Protein AF-A0A444UWH2-F1 (afdb_monomer_lite)

Structure (mmCIF, N/CA/C/O backbone):
data_AF-A0A444UWH2-F1
#
_entry.id   AF-A0A444UWH2-F1
#
loop_
_atom_site.group_PDB
_atom_site.id
_atom_site.type_symbol
_atom_site.label_atom_id
_atom_site.label_alt_id
_atom_site.label_comp_id
_atom_site.label_asym_id
_atom_site.label_entity_id
_atom_site.label_seq_id
_atom_site.pdbx_PDB_ins_code
_atom_site.Cartn_x
_atom_site.Cartn_y
_atom_site.Cartn_z
_atom_site.occupancy
_atom_site.B_iso_or_equiv
_atom_site.auth_seq_id
_atom_site.auth_comp_id
_atom_site.auth_asym_id
_atom_site.auth_atom_id
_atom_site.pdbx_PDB_model_num
ATOM 1 N N . MET A 1 1 ? 2.892 15.542 -21.414 1.00 54.38 1 MET A N 1
ATOM 2 C CA . MET A 1 1 ? 3.784 15.981 -20.318 1.00 54.38 1 MET A CA 1
ATOM 3 C C . MET A 1 1 ? 5.050 15.144 -20.393 1.00 54.38 1 MET A C 1
ATOM 5 O O . MET A 1 1 ? 4.934 13.981 -20.757 1.00 54.38 1 MET A O 1
ATOM 9 N N . THR A 1 2 ? 6.222 15.721 -20.141 1.00 64.38 2 THR A N 1
ATOM 10 C CA . THR A 1 2 ? 7.529 15.041 -20.207 1.00 64.38 2 THR A CA 1
ATOM 11 C C . THR A 1 2 ? 7.924 14.480 -18.849 1.00 64.38 2 THR A C 1
ATOM 13 O O . THR A 1 2 ? 7.821 15.189 -17.850 1.00 64.38 2 THR A O 1
ATOM 16 N N . THR A 1 3 ? 8.354 13.218 -18.813 1.00 73.56 3 THR A N 1
ATOM 17 C CA . THR A 1 3 ? 8.713 12.506 -17.573 1.00 73.56 3 THR A CA 1
ATOM 18 C C . THR A 1 3 ? 10.022 13.026 -16.980 1.00 73.56 3 THR A C 1
ATOM 20 O O . THR A 1 3 ? 10.841 13.597 -17.703 1.00 73.56 3 THR A O 1
ATOM 23 N N . GLY A 1 4 ? 10.269 12.794 -15.686 1.00 75.88 4 GLY A N 1
ATOM 24 C CA . GLY A 1 4 ? 11.544 13.121 -15.037 1.00 75.88 4 GLY A CA 1
ATOM 25 C C . GLY A 1 4 ? 12.769 12.613 -15.805 1.00 75.88 4 GLY A C 1
ATOM 26 O O . GLY A 1 4 ? 13.701 13.380 -16.034 1.00 75.88 4 GLY A O 1
ATOM 27 N N . LYS A 1 5 ? 12.727 11.373 -16.316 1.00 78.19 5 LYS A N 1
ATOM 28 C CA . LYS A 1 5 ? 13.798 10.792 -17.150 1.00 78.19 5 LYS A CA 1
ATOM 29 C C . LYS A 1 5 ? 14.022 11.577 -18.448 1.00 78.19 5 LYS A C 1
ATOM 31 O O . LYS A 1 5 ? 15.146 11.961 -18.750 1.00 78.19 5 LYS A O 1
ATOM 36 N N . GLN A 1 6 ? 12.948 11.918 -19.163 1.00 79.62 6 GLN A N 1
ATOM 37 C CA . GLN A 1 6 ? 13.046 12.738 -20.377 1.00 79.62 6 GLN A CA 1
ATOM 38 C C . GLN A 1 6 ? 13.577 14.144 -20.088 1.00 79.62 6 GLN A C 1
ATOM 40 O O . GLN A 1 6 ? 14.292 14.710 -20.910 1.00 79.62 6 GLN A O 1
ATOM 45 N N . ARG A 1 7 ? 13.252 14.725 -18.926 1.00 87.56 7 ARG A N 1
ATOM 46 C CA . ARG A 1 7 ? 13.816 16.018 -18.523 1.00 87.56 7 ARG A CA 1
ATOM 47 C C . ARG A 1 7 ? 15.318 15.925 -18.267 1.00 87.56 7 ARG A C 1
ATOM 49 O O . ARG A 1 7 ? 16.022 16.843 -18.664 1.00 87.56 7 ARG A O 1
ATOM 56 N N . GLN A 1 8 ? 15.813 14.838 -17.671 1.00 85.12 8 GLN A N 1
ATOM 57 C CA . GLN A 1 8 ? 17.255 14.639 -17.472 1.00 85.12 8 GLN A CA 1
ATOM 58 C C . GLN A 1 8 ? 18.018 14.574 -18.798 1.00 85.12 8 GLN A C 1
ATOM 60 O O . GLN A 1 8 ? 19.060 15.210 -18.938 1.00 85.12 8 GLN A O 1
ATOM 65 N N . GLU A 1 9 ? 17.465 13.866 -19.782 1.00 88.75 9 GLU A N 1
ATOM 66 C CA . GLU A 1 9 ? 18.102 13.652 -21.086 1.00 88.75 9 GLU A CA 1
ATOM 67 C C . GLU A 1 9 ? 17.998 14.871 -22.021 1.00 88.75 9 GLU A C 1
ATOM 69 O O . GLU A 1 9 ? 18.921 15.151 -22.785 1.00 88.75 9 GLU A O 1
ATOM 74 N N . LEU A 1 10 ? 16.881 15.610 -21.977 1.00 91.75 10 LEU A N 1
ATOM 75 C CA . LEU A 1 10 ? 16.569 16.654 -22.965 1.00 91.75 10 LEU A CA 1
ATOM 76 C C . LEU A 1 10 ? 16.765 18.086 -22.453 1.00 91.75 10 LEU A C 1
ATOM 78 O O . LEU A 1 10 ? 16.752 19.019 -23.256 1.00 91.75 10 LEU A O 1
ATOM 82 N N . ALA A 1 11 ? 16.974 18.294 -21.148 1.00 91.56 11 ALA A N 1
ATOM 83 C CA . ALA A 1 11 ? 17.122 19.634 -20.571 1.00 91.56 11 ALA A CA 1
ATOM 84 C C . ALA A 1 11 ? 18.249 20.450 -21.219 1.00 91.56 11 ALA A C 1
ATOM 86 O O . ALA A 1 11 ? 18.038 21.621 -21.528 1.00 91.56 11 ALA A O 1
ATOM 87 N N . ASP A 1 12 ? 19.404 19.835 -21.479 1.00 93.69 12 ASP A N 1
ATOM 88 C CA . ASP A 1 12 ? 20.554 20.531 -22.077 1.00 93.69 12 ASP A CA 1
ATOM 89 C C . ASP A 1 12 ? 20.344 20.827 -23.573 1.00 93.69 12 ASP A C 1
ATOM 91 O O . ASP A 1 12 ? 20.981 21.717 -24.132 1.00 93.69 12 ASP A O 1
ATOM 95 N N . GLN A 1 13 ? 19.425 20.108 -24.229 1.00 94.25 13 GLN A N 1
ATOM 96 C CA . GLN A 1 13 ? 19.030 20.378 -25.615 1.00 94.25 13 GLN A CA 1
ATOM 97 C C . GLN A 1 13 ? 17.986 21.498 -25.701 1.00 94.25 13 GLN A C 1
ATOM 99 O O . GLN A 1 13 ? 17.961 22.252 -26.672 1.00 94.25 13 GLN A O 1
ATOM 104 N N . TRP A 1 14 ? 17.109 21.608 -24.700 1.00 91.81 14 TRP A N 1
ATOM 105 C CA . TRP A 1 14 ? 16.044 22.614 -24.662 1.00 91.81 14 TRP A CA 1
ATOM 106 C C . TRP A 1 14 ? 16.483 23.952 -24.078 1.00 91.81 14 TRP A C 1
ATOM 108 O O . TRP A 1 14 ? 15.935 24.987 -24.459 1.00 91.81 14 TRP A O 1
ATOM 118 N N . PHE A 1 15 ? 17.468 23.950 -23.181 1.00 94.69 15 PHE A N 1
ATOM 119 C CA . PHE A 1 15 ? 17.952 25.152 -22.516 1.00 94.69 15 PHE A CA 1
ATOM 120 C C . PHE A 1 15 ? 19.459 25.297 -22.706 1.00 94.69 15 PHE A C 1
ATOM 122 O O . PHE A 1 15 ? 20.250 24.536 -22.167 1.00 94.69 15 PHE A O 1
ATOM 129 N N . THR A 1 16 ? 19.864 26.347 -23.419 1.00 90.75 16 THR A N 1
ATOM 130 C CA . THR A 1 16 ? 21.280 26.707 -23.595 1.00 90.75 16 THR A CA 1
ATOM 131 C C . THR A 1 16 ? 21.926 27.254 -22.321 1.00 90.75 16 THR A C 1
ATOM 133 O O . THR A 1 16 ? 23.149 27.297 -22.223 1.00 90.75 16 THR A O 1
ATOM 136 N N . MET A 1 17 ? 21.126 27.695 -21.345 1.00 93.81 17 MET A N 1
ATOM 137 C CA . MET A 1 17 ? 21.621 28.190 -20.062 1.00 93.81 17 MET A CA 1
ATOM 138 C C . MET A 1 17 ? 21.661 27.074 -19.020 1.00 93.81 17 MET A C 1
ATOM 140 O O . MET A 1 17 ? 20.616 26.566 -18.615 1.00 93.81 17 MET A O 1
ATOM 144 N N . GLU A 1 18 ? 22.861 26.787 -18.515 1.00 92.94 18 GLU A N 1
ATOM 145 C CA . GLU A 1 18 ? 23.127 25.739 -17.521 1.00 92.94 18 GLU A CA 1
ATOM 146 C C . GLU A 1 18 ? 22.245 25.868 -16.271 1.00 92.94 18 GLU A C 1
ATOM 148 O O . GLU A 1 18 ? 21.655 24.891 -15.818 1.00 92.94 18 GLU A O 1
ATOM 153 N N . PHE A 1 19 ? 22.077 27.084 -15.742 1.00 94.19 19 PHE A N 1
ATOM 154 C CA . PHE A 1 19 ? 21.219 27.318 -14.578 1.00 94.19 19 PHE A CA 1
ATOM 155 C C . PHE A 1 19 ? 19.760 26.899 -14.825 1.00 94.19 19 PHE A C 1
ATOM 157 O O . PHE A 1 19 ? 19.128 26.312 -13.949 1.00 94.19 19 PHE A O 1
ATOM 164 N N . VAL A 1 20 ? 19.228 27.166 -16.023 1.00 91.44 20 VAL A N 1
ATOM 165 C CA . VAL A 1 20 ? 17.843 26.828 -16.384 1.00 91.44 20 VAL A CA 1
ATOM 166 C C . VAL A 1 20 ? 17.707 25.331 -16.648 1.00 91.44 20 VAL A C 1
ATOM 168 O O . VAL A 1 20 ? 16.755 24.722 -16.166 1.00 91.44 20 VAL A O 1
ATOM 171 N N . ALA A 1 21 ? 18.674 24.726 -17.343 1.00 91.94 21 ALA A N 1
ATOM 172 C CA . ALA A 1 21 ? 18.717 23.283 -17.560 1.00 91.94 21 ALA A CA 1
ATOM 173 C C . ALA A 1 21 ? 18.764 22.525 -16.224 1.00 91.94 21 ALA A C 1
ATOM 175 O O . ALA A 1 21 ? 17.951 21.633 -15.989 1.00 91.94 21 ALA A O 1
ATOM 176 N N . ASN A 1 22 ? 19.636 22.939 -15.301 1.00 89.19 22 ASN A N 1
ATOM 177 C CA . ASN A 1 22 ? 19.766 22.331 -13.977 1.00 89.19 22 ASN A CA 1
ATOM 178 C C . ASN A 1 22 ? 18.508 22.523 -13.120 1.00 89.19 22 ASN A C 1
ATOM 180 O O . ASN A 1 22 ? 18.058 21.578 -12.472 1.00 89.19 22 ASN A O 1
ATOM 184 N N . ALA A 1 23 ? 17.891 23.709 -13.153 1.00 88.69 23 ALA A N 1
ATOM 185 C CA . ALA A 1 23 ? 16.616 23.942 -12.477 1.00 88.69 23 ALA A CA 1
ATOM 186 C C . ALA A 1 23 ? 15.501 23.047 -13.043 1.00 88.69 23 ALA A C 1
ATOM 188 O O . ALA A 1 23 ? 14.714 22.489 -12.282 1.00 88.69 23 ALA A O 1
ATOM 189 N N . PHE A 1 24 ? 15.459 22.863 -14.365 1.00 87.31 24 PHE A N 1
ATOM 190 C CA . PHE A 1 24 ? 14.471 22.023 -15.038 1.00 87.31 24 PHE A CA 1
ATOM 191 C C . PHE A 1 24 ? 14.669 20.523 -14.757 1.00 87.31 24 PHE A C 1
ATOM 193 O O . PHE A 1 24 ? 13.693 19.812 -14.513 1.00 87.31 24 PHE A O 1
ATOM 200 N N . LYS A 1 25 ? 15.922 20.051 -14.703 1.00 87.94 25 LYS A N 1
ATOM 201 C CA . LYS A 1 25 ? 16.292 18.701 -14.231 1.00 87.94 25 LYS A CA 1
ATOM 202 C C . LYS A 1 25 ? 15.889 18.473 -12.771 1.00 87.94 25 LYS A C 1
ATOM 204 O O . LYS A 1 25 ? 15.499 17.369 -12.404 1.00 87.94 25 LYS A O 1
ATOM 209 N N . GLY A 1 26 ? 15.959 19.521 -11.948 1.00 78.19 26 GLY A N 1
ATOM 210 C CA . GLY A 1 26 ? 15.594 19.498 -10.530 1.00 78.19 26 GLY A CA 1
ATOM 211 C C . GLY A 1 26 ? 14.090 19.512 -10.244 1.00 78.19 26 GLY A C 1
ATOM 212 O O . GLY A 1 26 ? 13.697 19.357 -9.086 1.00 78.19 26 GLY A O 1
ATOM 213 N N . ILE A 1 27 ? 13.236 19.680 -11.262 1.00 80.56 27 ILE A 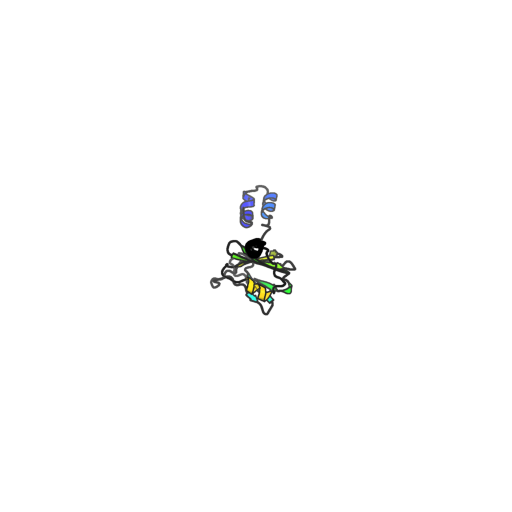N 1
ATOM 214 C CA . ILE A 1 27 ? 11.787 19.537 -11.099 1.00 80.56 27 ILE A CA 1
ATOM 215 C C . ILE A 1 27 ? 11.507 18.069 -10.782 1.00 80.56 27 ILE A C 1
ATOM 217 O O . ILE A 1 27 ? 11.607 17.207 -11.657 1.00 80.56 27 ILE A O 1
ATOM 221 N N . LYS A 1 28 ? 11.141 17.782 -9.533 1.00 68.69 28 LYS A N 1
ATOM 222 C CA . LYS A 1 28 ? 10.585 16.484 -9.147 1.00 68.69 28 LYS A CA 1
ATOM 223 C C . LYS A 1 28 ? 9.174 16.389 -9.719 1.00 68.69 28 LYS A C 1
ATOM 225 O O . LYS A 1 28 ? 8.406 17.341 -9.586 1.00 68.69 28 LYS A O 1
ATOM 230 N N . ASP A 1 29 ? 8.838 15.268 -10.356 1.00 62.16 29 ASP A N 1
ATOM 231 C CA . ASP A 1 29 ? 7.439 14.949 -10.655 1.00 62.16 29 ASP A CA 1
ATOM 232 C C . ASP A 1 29 ? 6.748 14.741 -9.308 1.00 62.16 29 ASP A C 1
ATOM 234 O O . ASP A 1 29 ? 6.808 13.671 -8.715 1.00 62.16 29 ASP A O 1
ATOM 238 N N . SER A 1 30 ? 6.208 15.825 -8.754 1.00 50.88 30 SER A N 1
ATOM 239 C CA . SER A 1 30 ? 5.910 15.969 -7.328 1.00 50.88 30 SER A CA 1
ATOM 240 C C . SER A 1 30 ? 4.698 15.175 -6.850 1.00 50.88 30 SER A C 1
ATOM 242 O O . SER A 1 30 ? 4.077 15.567 -5.866 1.00 50.88 30 SER A O 1
ATOM 244 N N . GLU A 1 31 ? 4.310 14.113 -7.543 1.00 58.16 31 GLU A N 1
ATOM 245 C CA . GLU A 1 31 ? 3.141 13.343 -7.149 1.00 58.16 31 GLU A CA 1
ATOM 246 C C . GLU A 1 31 ? 3.500 11.941 -6.668 1.00 58.16 31 GLU A C 1
ATOM 248 O O . GLU A 1 31 ? 3.067 11.601 -5.571 1.00 58.16 31 GLU A O 1
ATOM 253 N N . PHE A 1 32 ? 4.333 11.158 -7.370 1.00 61.66 32 PHE A N 1
ATOM 254 C CA . PHE A 1 32 ? 4.640 9.782 -6.950 1.00 61.66 32 PHE A CA 1
ATOM 255 C C . PHE A 1 32 ? 6.013 9.303 -7.444 1.00 61.66 32 PHE A C 1
ATOM 257 O O . PHE A 1 32 ? 6.290 9.337 -8.641 1.00 61.66 32 PHE A O 1
ATOM 264 N N . GLU A 1 33 ? 6.841 8.791 -6.531 1.00 72.38 33 GLU A N 1
ATOM 265 C CA . GLU A 1 33 ? 8.041 8.018 -6.871 1.00 72.38 33 GLU A CA 1
ATOM 266 C C . GLU A 1 33 ? 7.652 6.546 -7.068 1.00 72.38 33 GLU A C 1
ATOM 268 O O . GLU A 1 33 ? 6.935 5.969 -6.248 1.00 72.38 33 GLU A O 1
ATOM 273 N N . THR A 1 34 ? 8.107 5.928 -8.160 1.00 80.38 34 THR A N 1
ATOM 274 C CA . THR A 1 34 ? 7.786 4.523 -8.463 1.00 80.38 34 THR A CA 1
ATOM 275 C C . THR A 1 34 ? 8.823 3.596 -7.828 1.00 80.38 34 THR A C 1
ATOM 277 O O . THR A 1 34 ? 10.031 3.822 -7.949 1.00 80.38 34 THR A O 1
ATOM 280 N N . LEU A 1 35 ? 8.357 2.553 -7.139 1.00 82.81 35 LEU A N 1
ATOM 281 C CA . LEU A 1 35 ? 9.198 1.459 -6.648 1.00 82.81 35 LEU A CA 1
ATOM 282 C C . LEU A 1 35 ? 9.300 0.381 -7.731 1.00 82.81 35 LEU A C 1
ATOM 284 O O . LEU A 1 35 ? 8.322 0.118 -8.431 1.00 82.81 35 LEU A O 1
ATOM 288 N N . LEU A 1 36 ? 10.483 -0.208 -7.890 1.00 82.38 36 LEU A N 1
ATOM 289 C CA . LEU A 1 36 ? 10.751 -1.174 -8.951 1.00 82.38 36 LEU A CA 1
ATOM 290 C C . LEU A 1 36 ? 10.524 -2.592 -8.436 1.00 82.38 36 LEU A C 1
ATOM 292 O O . LEU A 1 36 ? 10.940 -2.938 -7.330 1.00 82.38 36 LEU A O 1
ATOM 296 N N . MET A 1 37 ? 9.859 -3.409 -9.249 1.00 82.69 37 MET A N 1
ATOM 297 C CA . MET A 1 37 ? 9.719 -4.836 -8.979 1.00 82.69 37 MET A CA 1
ATOM 298 C C . MET A 1 37 ? 11.083 -5.509 -9.179 1.00 82.69 37 MET A C 1
ATOM 300 O O . MET A 1 37 ? 11.799 -5.121 -10.105 1.00 82.69 37 MET A O 1
ATOM 304 N N . PRO A 1 38 ? 11.455 -6.498 -8.355 1.00 81.50 38 PRO A N 1
ATOM 305 C CA . PRO A 1 38 ? 12.682 -7.243 -8.584 1.00 81.50 38 PRO A CA 1
ATOM 306 C C . PRO A 1 38 ? 12.673 -7.955 -9.943 1.00 81.50 38 PRO A C 1
ATOM 308 O O . PRO A 1 38 ? 11.684 -8.601 -10.296 1.00 81.50 38 PRO A O 1
ATOM 311 N N . ALA A 1 39 ? 13.764 -7.838 -10.702 1.00 70.88 39 ALA A N 1
ATOM 312 C CA . ALA A 1 39 ? 13.944 -8.556 -11.959 1.00 70.88 39 ALA A CA 1
ATOM 313 C C . ALA A 1 39 ? 14.444 -9.979 -11.663 1.00 70.88 39 ALA A C 1
ATOM 315 O O . ALA A 1 39 ? 15.599 -10.177 -11.297 1.00 70.88 39 ALA A O 1
ATOM 316 N N . ASP A 1 40 ? 13.559 -10.967 -11.779 1.00 72.25 40 ASP A N 1
ATOM 317 C CA . ASP A 1 40 ? 13.895 -12.384 -11.625 1.00 72.25 40 ASP A CA 1
ATOM 318 C C . ASP A 1 40 ? 13.096 -13.196 -12.642 1.00 72.25 40 ASP A C 1
ATOM 320 O O . ASP A 1 40 ? 11.867 -13.177 -12.641 1.00 72.25 40 ASP A O 1
ATOM 324 N N . ASP A 1 41 ? 13.801 -13.930 -13.504 1.00 70.81 41 ASP A N 1
ATOM 325 C CA . ASP A 1 41 ? 13.217 -14.763 -14.563 1.00 70.81 41 ASP A CA 1
ATOM 326 C C . ASP A 1 41 ? 12.256 -15.840 -14.031 1.00 70.81 41 ASP A C 1
ATOM 328 O O . ASP A 1 41 ? 11.454 -16.408 -14.778 1.00 70.81 41 ASP A O 1
ATOM 332 N N . LYS A 1 42 ? 12.339 -16.163 -12.737 1.00 75.50 42 LYS A N 1
ATOM 333 C CA . LYS A 1 42 ? 11.449 -17.115 -12.063 1.00 75.50 42 LYS A CA 1
ATOM 334 C C . LYS A 1 42 ? 10.237 -16.440 -11.427 1.00 75.50 42 LYS A C 1
ATOM 336 O O . LYS A 1 42 ? 9.305 -17.142 -11.024 1.00 75.50 42 LYS A O 1
ATOM 341 N N . LEU A 1 43 ? 10.230 -15.114 -11.329 1.00 70.00 43 LEU A N 1
ATOM 342 C CA . LEU A 1 43 ? 9.151 -14.340 -10.740 1.00 70.00 43 LEU A CA 1
ATOM 343 C C . LEU A 1 43 ? 8.078 -14.074 -11.802 1.00 70.00 43 LEU A C 1
ATOM 345 O O . LEU A 1 43 ? 8.179 -13.165 -12.617 1.00 70.00 43 LEU A O 1
ATOM 349 N N . GLN A 1 44 ? 7.034 -14.903 -11.798 1.00 69.25 44 GLN A N 1
ATOM 350 C CA . GLN A 1 44 ? 5.912 -14.753 -12.734 1.00 69.25 44 GLN A CA 1
ATOM 351 C C . GLN A 1 44 ? 5.044 -13.530 -12.415 1.00 69.25 44 GLN A C 1
ATOM 353 O O . GLN A 1 44 ? 4.492 -12.924 -13.327 1.00 69.25 44 GLN A O 1
ATOM 358 N N . ASP A 1 45 ? 4.953 -13.172 -11.132 1.00 79.25 45 ASP A N 1
ATOM 359 C CA . ASP A 1 45 ? 4.093 -12.112 -10.616 1.00 79.25 45 ASP A CA 1
ATOM 360 C C . ASP A 1 45 ? 4.760 -11.385 -9.443 1.00 79.25 45 ASP A C 1
ATOM 362 O O . ASP A 1 45 ? 5.563 -11.956 -8.702 1.00 79.25 45 ASP A O 1
ATOM 366 N N . PHE A 1 46 ? 4.372 -10.128 -9.238 1.00 84.69 46 PHE A N 1
ATOM 367 C CA . PHE A 1 46 ? 4.785 -9.337 -8.085 1.00 84.69 46 PHE A CA 1
ATOM 368 C C . PHE A 1 46 ? 3.928 -9.663 -6.858 1.00 84.69 46 PHE A C 1
ATOM 370 O O . PHE A 1 46 ? 2.716 -9.431 -6.854 1.00 84.69 46 PHE A O 1
ATOM 377 N N . TRP A 1 47 ? 4.564 -10.183 -5.807 1.00 90.31 47 TRP A N 1
ATOM 378 C CA . TRP A 1 47 ? 3.879 -10.644 -4.600 1.00 90.31 47 TRP A CA 1
ATOM 379 C C . TRP A 1 47 ? 3.916 -9.612 -3.477 1.00 90.31 47 TRP A C 1
ATOM 381 O O . TRP A 1 47 ? 4.928 -8.955 -3.232 1.00 90.31 47 TRP A O 1
ATOM 391 N N . ILE A 1 48 ? 2.786 -9.503 -2.778 1.00 94.56 48 ILE A N 1
ATOM 392 C CA . ILE A 1 48 ? 2.608 -8.643 -1.610 1.00 94.56 48 ILE A CA 1
ATOM 393 C C . ILE A 1 48 ? 1.976 -9.484 -0.512 1.00 94.56 48 ILE A C 1
ATOM 395 O O . ILE A 1 48 ? 0.862 -9.991 -0.671 1.00 94.56 48 ILE A O 1
ATOM 399 N N . ASP A 1 49 ? 2.672 -9.597 0.610 1.00 96.44 49 ASP A N 1
ATOM 400 C CA . ASP A 1 49 ? 2.236 -10.403 1.736 1.00 96.44 49 ASP A CA 1
ATOM 401 C C . ASP A 1 49 ? 1.361 -9.579 2.681 1.00 96.44 49 ASP A C 1
ATOM 403 O O . ASP A 1 49 ? 1.760 -8.524 3.179 1.00 96.44 49 ASP A O 1
ATOM 407 N N . PHE A 1 50 ? 0.163 -10.089 2.964 1.00 97.75 50 PHE A N 1
ATOM 408 C CA . PHE A 1 50 ? -0.748 -9.561 3.979 1.00 97.75 50 PHE A CA 1
ATOM 409 C C . PHE A 1 50 ? -0.608 -10.398 5.255 1.00 97.75 50 PHE A C 1
ATOM 411 O O . PHE A 1 50 ? -1.321 -11.383 5.463 1.00 97.75 50 PHE A O 1
ATOM 418 N N . ASN A 1 51 ? 0.330 -10.020 6.122 1.00 97.94 51 ASN A N 1
ATOM 419 C CA . ASN A 1 51 ? 0.700 -10.805 7.294 1.00 97.94 51 ASN A CA 1
ATOM 420 C C . ASN A 1 51 ? -0.240 -10.521 8.472 1.00 97.94 51 ASN A C 1
ATOM 422 O O . ASN A 1 51 ? 0.003 -9.636 9.290 1.00 97.94 51 ASN A O 1
ATOM 426 N N . VAL A 1 52 ? -1.314 -11.304 8.593 1.00 97.38 52 VAL A N 1
ATOM 427 C CA . VAL A 1 52 ? -2.310 -11.155 9.675 1.00 97.38 52 VAL A CA 1
ATOM 428 C C . VAL A 1 52 ? -1.693 -11.373 11.063 1.00 97.38 52 VAL A C 1
ATOM 430 O O . VAL A 1 52 ? -2.013 -10.648 11.999 1.00 97.38 52 VAL A O 1
ATOM 433 N N . GLY A 1 53 ? -0.782 -12.343 11.205 1.00 96.62 53 GLY A N 1
ATOM 434 C CA . GLY A 1 53 ? -0.179 -12.686 12.499 1.00 96.62 53 GLY A CA 1
ATOM 435 C C . GLY A 1 53 ? 0.727 -11.589 13.068 1.00 96.62 53 GLY A C 1
ATOM 436 O O . GLY A 1 53 ? 0.646 -11.283 14.255 1.00 96.62 53 GLY A O 1
ATOM 437 N N . SER A 1 54 ? 1.561 -10.977 12.224 1.00 97.56 54 SER A N 1
ATOM 438 C CA . SER A 1 54 ? 2.430 -9.851 12.600 1.00 97.56 54 SER A CA 1
ATOM 439 C C . SER A 1 54 ? 1.768 -8.487 12.416 1.00 97.56 54 SER A C 1
ATOM 441 O O . SER A 1 54 ? 2.374 -7.481 12.769 1.00 97.56 54 SER A O 1
ATOM 443 N N . GLN A 1 55 ? 0.550 -8.448 11.866 1.00 98.00 55 GLN A N 1
ATOM 444 C CA . GLN A 1 55 ? -0.169 -7.228 11.499 1.00 98.00 55 GLN A CA 1
ATOM 445 C C . GLN A 1 55 ? 0.698 -6.299 10.634 1.00 98.00 55 GLN A C 1
ATOM 447 O O . GLN A 1 55 ? 0.907 -5.130 10.951 1.00 98.00 55 GLN A O 1
ATOM 452 N N . SER A 1 56 ? 1.240 -6.824 9.537 1.00 98.12 56 SER A N 1
ATOM 453 C CA . SER A 1 56 ? 2.074 -6.049 8.616 1.00 98.12 56 SER A CA 1
ATOM 454 C C . SER A 1 56 ? 1.799 -6.386 7.155 1.00 98.12 56 SER A C 1
ATOM 456 O O . SER A 1 56 ? 1.328 -7.475 6.833 1.00 98.12 56 SER A O 1
ATOM 458 N N . ILE A 1 57 ? 2.119 -5.452 6.262 1.00 98.25 57 ILE A N 1
ATOM 459 C CA . ILE A 1 57 ? 2.265 -5.736 4.831 1.00 98.25 57 ILE A CA 1
ATOM 460 C C . ILE A 1 57 ? 3.748 -5.753 4.499 1.00 98.25 57 ILE A C 1
ATOM 462 O O . ILE A 1 57 ? 4.471 -4.852 4.929 1.00 98.25 57 ILE A O 1
ATOM 466 N N . THR A 1 58 ? 4.196 -6.748 3.738 1.00 97.25 58 THR A N 1
ATOM 467 C CA . THR A 1 58 ? 5.584 -6.831 3.267 1.00 97.25 58 THR A CA 1
ATOM 468 C C . THR A 1 58 ? 5.657 -7.119 1.778 1.00 97.25 58 THR A C 1
ATOM 470 O O . THR A 1 58 ? 4.808 -7.819 1.233 1.00 97.25 58 THR A O 1
ATOM 473 N N . PHE A 1 59 ? 6.663 -6.562 1.112 1.00 94.94 59 PHE A N 1
ATOM 474 C CA . PHE A 1 59 ? 6.989 -6.873 -0.278 1.00 94.94 59 PHE A CA 1
ATOM 475 C C . PHE A 1 59 ? 8.456 -6.542 -0.562 1.00 94.94 59 PHE A C 1
ATOM 477 O O . PHE A 1 59 ? 9.091 -5.795 0.186 1.00 94.94 59 PHE A O 1
ATOM 484 N N . TYR A 1 60 ? 8.989 -7.097 -1.646 1.00 91.94 60 TYR A N 1
ATOM 485 C CA . TYR A 1 60 ? 10.369 -6.881 -2.075 1.00 91.94 60 TYR A CA 1
ATOM 486 C C . TYR A 1 60 ? 10.433 -5.885 -3.225 1.00 91.94 60 TYR A C 1
ATOM 488 O O . TYR A 1 60 ? 9.543 -5.864 -4.068 1.00 91.94 60 TYR A O 1
ATOM 496 N N . ILE A 1 61 ? 11.490 -5.083 -3.279 1.00 90.31 61 ILE A N 1
ATOM 497 C CA . ILE A 1 61 ? 11.737 -4.134 -4.367 1.00 90.31 61 ILE A CA 1
ATOM 498 C C . ILE A 1 61 ? 13.193 -4.188 -4.829 1.00 90.31 61 ILE A C 1
ATOM 500 O O . ILE A 1 61 ? 14.076 -4.607 -4.075 1.00 90.31 61 ILE A O 1
ATOM 504 N N . SER A 1 62 ? 13.438 -3.712 -6.049 1.00 86.69 62 SER A N 1
ATOM 505 C CA . SER A 1 62 ? 14.782 -3.359 -6.508 1.00 86.69 62 SER A CA 1
ATOM 506 C C . SER A 1 62 ? 15.099 -1.902 -6.137 1.00 86.69 62 SER A C 1
ATOM 508 O O . SER A 1 62 ? 14.263 -1.026 -6.401 1.00 86.69 62 SER A O 1
ATOM 510 N N . PRO A 1 63 ? 16.264 -1.616 -5.527 1.00 76.19 63 PRO A N 1
ATOM 511 C CA . PRO A 1 63 ? 16.631 -0.260 -5.125 1.00 76.19 63 PRO A CA 1
ATOM 512 C C . PRO A 1 63 ? 17.013 0.641 -6.309 1.00 76.19 63 PRO A C 1
ATOM 514 O O . PRO A 1 63 ? 16.824 1.857 -6.230 1.00 76.19 63 PRO A O 1
ATOM 517 N N . ASP A 1 64 ? 17.498 0.066 -7.411 1.00 72.25 64 ASP A N 1
ATOM 518 C CA . ASP A 1 64 ? 17.861 0.769 -8.639 1.00 72.25 64 ASP A CA 1
ATOM 519 C C . ASP A 1 64 ? 17.334 0.069 -9.905 1.00 72.25 64 ASP A C 1
ATOM 521 O O . ASP A 1 64 ? 16.777 -1.032 -9.863 1.00 72.25 64 ASP A O 1
ATOM 525 N N . ASP A 1 65 ? 17.428 0.787 -11.027 1.00 64.31 65 ASP A N 1
ATOM 526 C CA . ASP A 1 65 ? 17.096 0.320 -12.376 1.00 64.31 65 ASP A CA 1
ATOM 527 C C . ASP A 1 65 ? 18.275 -0.378 -13.069 1.00 64.31 65 ASP A C 1
ATOM 529 O O . ASP A 1 65 ? 18.156 -0.774 -14.229 1.00 64.31 65 ASP A O 1
ATOM 533 N N . ASN A 1 66 ? 19.403 -0.530 -12.371 1.00 62.22 66 ASN A N 1
ATOM 534 C CA . ASN A 1 66 ? 20.559 -1.243 -12.884 1.00 62.22 66 ASN A CA 1
ATOM 535 C C . ASN A 1 66 ? 20.270 -2.748 -12.857 1.00 62.22 66 ASN A C 1
ATOM 537 O O . ASN A 1 66 ? 19.912 -3.307 -11.829 1.00 62.22 66 ASN A O 1
ATOM 541 N N . GLU A 1 67 ? 20.457 -3.411 -13.997 1.00 55.06 67 GLU A N 1
ATOM 542 C CA . GLU A 1 67 ? 20.284 -4.864 -14.160 1.00 55.06 67 GLU A CA 1
ATOM 543 C C . GLU A 1 67 ? 21.401 -5.692 -13.490 1.00 55.06 67 GLU A C 1
ATOM 545 O O . GLU A 1 67 ? 21.439 -6.914 -13.629 1.00 55.06 67 GLU A O 1
ATOM 550 N N . GLU A 1 68 ? 22.341 -5.048 -12.789 1.00 57.34 68 GLU A N 1
ATOM 551 C CA . GLU A 1 68 ? 23.297 -5.768 -11.948 1.00 57.34 68 GLU A CA 1
ATOM 552 C C . GLU A 1 68 ? 22.538 -6.394 -10.769 1.00 57.34 68 GLU A C 1
ATOM 554 O O . GLU A 1 68 ? 21.559 -5.823 -10.302 1.00 57.34 68 GLU A O 1
ATOM 559 N N . GLU A 1 69 ? 22.944 -7.590 -10.324 1.00 58.12 69 GLU A N 1
ATOM 560 C CA . GLU A 1 69 ? 22.277 -8.386 -9.277 1.00 58.12 69 GLU A CA 1
ATOM 561 C C . GLU A 1 69 ? 22.285 -7.679 -7.903 1.00 58.12 69 GLU A C 1
ATOM 563 O O . GLU A 1 69 ? 22.947 -8.103 -6.952 1.00 58.12 69 GLU A O 1
ATOM 568 N N . THR A 1 70 ? 21.556 -6.575 -7.775 1.00 63.69 70 THR A N 1
ATOM 569 C CA . THR A 1 70 ? 21.423 -5.840 -6.530 1.00 63.69 70 THR A CA 1
ATOM 570 C C . THR A 1 70 ? 20.482 -6.607 -5.608 1.00 63.69 70 THR A C 1
ATOM 572 O O . THR A 1 70 ? 19.396 -7.052 -5.988 1.00 63.69 70 THR A O 1
ATOM 575 N N . GLN A 1 71 ? 20.911 -6.782 -4.359 1.00 77.94 71 GLN A N 1
ATOM 576 C CA . GLN A 1 71 ? 20.127 -7.451 -3.329 1.00 77.94 71 GLN A CA 1
ATOM 577 C C . GLN A 1 71 ? 18.788 -6.728 -3.120 1.00 77.94 71 GLN A C 1
ATOM 579 O O . GLN A 1 71 ? 18.764 -5.520 -2.884 1.00 77.94 71 GLN A O 1
ATOM 584 N N . TRP A 1 72 ? 17.684 -7.478 -3.169 1.00 86.44 72 TRP A N 1
ATOM 585 C CA . TRP A 1 72 ? 16.344 -6.922 -2.980 1.00 86.44 72 TRP A CA 1
ATOM 586 C C . TRP A 1 72 ? 16.209 -6.253 -1.612 1.00 86.44 72 TRP A C 1
ATOM 588 O O . TRP A 1 72 ? 16.656 -6.782 -0.589 1.00 86.44 72 TRP A O 1
ATOM 598 N N . GLU A 1 73 ? 15.520 -5.119 -1.584 1.00 89.69 73 GLU A N 1
ATOM 599 C CA . GLU A 1 73 ? 15.140 -4.436 -0.353 1.00 89.69 73 GLU A CA 1
ATOM 600 C C . GLU A 1 73 ? 13.749 -4.912 0.079 1.00 89.69 73 GLU A C 1
ATOM 602 O O . GLU A 1 73 ? 12.852 -5.097 -0.743 1.00 89.69 73 GLU A O 1
ATOM 607 N N . THR A 1 74 ? 13.559 -5.143 1.379 1.00 92.00 74 THR A N 1
ATOM 608 C CA . THR A 1 74 ? 12.243 -5.487 1.935 1.00 92.00 74 THR A CA 1
ATOM 609 C C . THR A 1 74 ? 11.558 -4.225 2.427 1.00 92.00 74 THR A C 1
ATOM 611 O O . THR A 1 74 ? 12.042 -3.576 3.352 1.00 92.00 74 THR A O 1
ATOM 614 N N . VAL A 1 75 ? 10.389 -3.921 1.875 1.00 94.31 75 VAL A N 1
ATOM 615 C CA . VAL A 1 75 ? 9.495 -2.907 2.428 1.00 94.31 75 VAL A CA 1
ATOM 616 C C . VAL A 1 75 ? 8.580 -3.579 3.443 1.00 94.31 75 VAL A C 1
ATOM 618 O O . VAL A 1 75 ? 7.933 -4.578 3.136 1.00 94.31 75 VAL A O 1
ATOM 621 N N . CYS A 1 76 ? 8.516 -3.030 4.657 1.00 96.06 76 CYS A N 1
ATOM 622 C CA . CYS A 1 76 ? 7.643 -3.511 5.724 1.00 96.06 76 CYS A CA 1
ATOM 623 C C . CYS A 1 76 ? 6.784 -2.367 6.261 1.00 96.06 76 CYS A C 1
ATOM 625 O O . CYS A 1 76 ? 7.302 -1.328 6.664 1.00 96.06 76 CYS A O 1
ATOM 627 N N . LEU A 1 77 ? 5.469 -2.580 6.276 1.00 97.31 77 LEU A N 1
ATOM 628 C CA . LEU A 1 77 ? 4.463 -1.634 6.749 1.00 97.31 77 LEU A CA 1
ATOM 629 C C . LEU A 1 77 ? 3.763 -2.240 7.971 1.00 97.31 77 LEU A C 1
ATOM 631 O O . LEU A 1 77 ? 2.750 -2.934 7.814 1.00 97.31 77 LEU A O 1
ATOM 635 N N . PRO A 1 78 ? 4.308 -2.063 9.183 1.00 97.69 78 PRO A N 1
ATOM 636 C CA . PRO A 1 78 ? 3.691 -2.598 10.387 1.00 97.69 78 PRO A CA 1
ATOM 637 C C . PRO A 1 78 ? 2.475 -1.752 10.794 1.00 97.69 78 PRO A C 1
ATOM 639 O O . PRO A 1 78 ? 2.410 -0.553 10.513 1.00 97.69 78 PRO A O 1
ATOM 642 N N . GLU A 1 79 ? 1.476 -2.383 11.417 1.00 97.50 79 GLU A N 1
ATOM 643 C CA . GLU A 1 79 ? 0.216 -1.734 11.797 1.00 97.50 79 GLU A CA 1
ATOM 644 C C . GLU A 1 79 ? 0.458 -0.478 12.628 1.00 97.50 79 GLU A C 1
ATOM 646 O O . GLU A 1 79 ? -0.151 0.551 12.349 1.00 97.50 79 GLU A O 1
ATOM 651 N N . ASP A 1 80 ? 1.375 -0.519 13.586 1.00 96.81 80 ASP A N 1
ATOM 652 C CA . ASP A 1 80 ? 1.652 0.570 14.515 1.00 96.81 80 ASP A CA 1
ATOM 653 C C . ASP A 1 80 ? 2.227 1.821 13.838 1.00 96.81 80 ASP A C 1
ATOM 655 O O . ASP A 1 80 ? 1.987 2.921 14.336 1.00 96.81 80 ASP A O 1
ATOM 659 N N . GLU A 1 81 ? 2.861 1.700 12.673 1.00 97.00 81 GLU A N 1
ATOM 660 C CA . GLU A 1 81 ? 3.313 2.829 11.846 1.00 97.00 81 GLU A CA 1
ATOM 661 C C . GLU A 1 81 ? 2.267 3.289 10.818 1.00 97.00 81 GLU A C 1
ATOM 663 O O . GLU A 1 81 ? 2.385 4.372 10.241 1.00 97.00 81 GLU A O 1
ATOM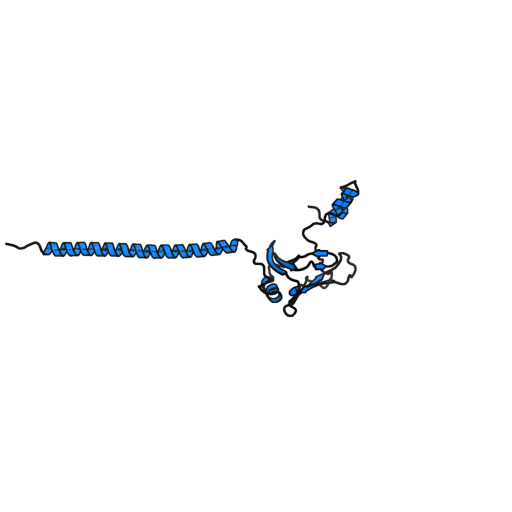 668 N N . VAL A 1 82 ? 1.197 2.519 10.603 1.00 97.62 82 VAL A N 1
ATOM 669 C CA . VAL A 1 82 ? 0.098 2.891 9.701 1.00 97.62 82 VAL A CA 1
ATOM 670 C C . VAL A 1 82 ? -0.911 3.781 10.426 1.00 97.62 82 VAL A C 1
ATOM 672 O O . VAL A 1 82 ? -1.462 3.430 11.475 1.00 97.62 82 VAL A O 1
ATOM 675 N N . GLU A 1 83 ? -1.199 4.945 9.843 1.00 96.94 83 GLU A N 1
ATOM 676 C CA . GLU A 1 83 ? -2.237 5.859 10.322 1.00 96.94 83 GLU A CA 1
ATOM 677 C C . GLU A 1 83 ? -3.620 5.400 9.842 1.00 96.94 83 GLU A C 1
ATOM 679 O O . GLU A 1 83 ? -4.548 5.247 10.637 1.00 96.94 83 GLU A O 1
ATOM 684 N N . LYS A 1 84 ? -3.761 5.175 8.532 1.00 97.56 84 LYS A N 1
ATOM 685 C CA . LYS A 1 84 ? -5.020 4.784 7.885 1.00 97.56 84 LYS A CA 1
ATOM 686 C C . LYS A 1 84 ? -4.775 4.146 6.522 1.00 97.56 84 LYS A C 1
ATOM 688 O O . LYS A 1 84 ? -3.735 4.369 5.907 1.00 97.56 84 LYS A O 1
ATOM 693 N N . TYR A 1 85 ? -5.769 3.428 6.011 1.00 97.94 85 TYR A N 1
ATOM 694 C CA . TYR A 1 85 ? -5.771 2.928 4.637 1.00 97.94 85 TYR A CA 1
ATOM 695 C C . TYR A 1 85 ? -7.073 3.258 3.905 1.00 97.94 85 TYR A C 1
ATOM 697 O O . TYR A 1 85 ? -8.114 3.490 4.519 1.00 97.94 85 TYR A O 1
ATOM 705 N N . LEU A 1 86 ? -7.022 3.265 2.577 1.00 96.62 86 LEU A N 1
ATOM 706 C CA . LEU A 1 86 ? -8.173 3.399 1.690 1.00 96.62 86 LEU A CA 1
ATOM 707 C C . LEU A 1 86 ? -8.055 2.380 0.557 1.00 96.62 86 LEU A C 1
ATOM 709 O O . LEU A 1 86 ? -6.991 2.243 -0.038 1.00 96.62 86 LEU A O 1
ATOM 713 N N . VAL A 1 87 ? -9.162 1.709 0.250 1.00 95.81 87 VAL A N 1
ATOM 714 C CA . VAL A 1 87 ? -9.318 0.905 -0.963 1.00 95.81 87 VAL A CA 1
ATOM 715 C C . VAL A 1 87 ? -10.365 1.575 -1.839 1.00 95.81 87 VAL A C 1
ATOM 717 O O . VAL A 1 87 ? -11.475 1.847 -1.376 1.00 95.81 87 VAL A O 1
ATOM 720 N N . GLU A 1 88 ? -10.013 1.856 -3.087 1.00 94.00 88 GLU A N 1
ATOM 721 C CA . GLU A 1 88 ? -10.920 2.422 -4.085 1.00 94.00 88 GLU A CA 1
ATOM 722 C C . GLU A 1 88 ? -10.685 1.793 -5.457 1.00 94.00 88 GLU A C 1
ATOM 724 O O . GLU A 1 88 ? -9.609 1.272 -5.732 1.00 94.00 88 GLU A O 1
ATOM 729 N N . GLU A 1 89 ? -11.694 1.834 -6.321 1.00 93.44 89 GLU A N 1
ATOM 730 C CA . GLU A 1 89 ? -11.533 1.438 -7.717 1.00 93.44 89 GLU A CA 1
ATOM 731 C C . GLU A 1 89 ? -11.009 2.635 -8.514 1.00 93.44 89 GLU A C 1
ATOM 733 O O . GLU A 1 89 ? -11.556 3.739 -8.428 1.00 93.44 89 GLU A O 1
ATOM 738 N N . LYS A 1 90 ? -9.943 2.425 -9.284 1.00 88.75 90 LYS A N 1
ATOM 739 C CA . LYS A 1 90 ? -9.354 3.441 -10.153 1.00 88.75 90 LYS A CA 1
ATOM 740 C C . LYS A 1 90 ? -8.866 2.792 -11.440 1.00 88.75 90 LYS A C 1
ATOM 742 O O . LYS A 1 90 ? -8.135 1.808 -11.396 1.00 88.75 90 LYS A O 1
ATOM 747 N N . ASP A 1 91 ? -9.277 3.347 -12.578 1.00 89.81 91 ASP A N 1
ATOM 748 C CA . ASP A 1 91 ? -8.869 2.894 -13.916 1.00 89.81 91 ASP A CA 1
ATOM 749 C C . ASP A 1 91 ? -9.118 1.388 -14.157 1.00 89.81 91 ASP A C 1
ATOM 751 O O . ASP A 1 91 ? -8.324 0.703 -14.796 1.00 89.81 91 ASP A O 1
ATOM 755 N N . GLY A 1 92 ? -10.222 0.859 -13.609 1.00 88.81 92 GLY A N 1
ATOM 756 C CA . GLY A 1 92 ? -10.583 -0.561 -13.706 1.00 88.81 92 GLY A CA 1
ATOM 757 C C . GLY A 1 92 ? -9.733 -1.500 -12.842 1.00 88.81 92 GLY A C 1
ATOM 758 O O . GLY A 1 92 ? -9.801 -2.710 -13.028 1.00 88.81 92 GLY A O 1
ATOM 759 N N . ASN A 1 93 ? -8.944 -0.960 -11.911 1.00 91.88 93 ASN A N 1
ATOM 760 C CA . ASN A 1 93 ? -8.116 -1.697 -10.960 1.00 91.88 93 ASN A CA 1
ATOM 761 C C . ASN A 1 93 ? -8.483 -1.343 -9.515 1.00 91.88 93 ASN A C 1
ATOM 763 O O . ASN A 1 93 ? -9.040 -0.283 -9.228 1.00 91.88 93 ASN A O 1
ATOM 767 N N . ASN A 1 94 ? -8.117 -2.223 -8.589 1.00 93.62 94 ASN A N 1
ATOM 768 C CA . ASN A 1 94 ? -8.236 -1.973 -7.160 1.00 93.62 94 ASN A CA 1
ATOM 769 C C . ASN A 1 94 ? -6.998 -1.210 -6.670 1.00 93.62 94 ASN A C 1
ATOM 771 O O . ASN A 1 94 ? -5.885 -1.724 -6.722 1.00 93.62 94 ASN A O 1
ATOM 775 N N . LEU A 1 95 ? -7.178 0.008 -6.168 1.00 95.31 95 LEU A N 1
ATOM 776 C CA . LEU A 1 95 ? -6.112 0.848 -5.630 1.00 95.31 95 LEU A CA 1
ATOM 777 C C . LEU A 1 95 ? -6.124 0.811 -4.101 1.00 95.31 95 LEU A C 1
ATOM 779 O O . LEU A 1 95 ? -7.060 1.297 -3.463 1.00 95.31 95 LEU A O 1
ATOM 783 N N . LEU A 1 96 ? -5.052 0.282 -3.512 1.00 96.94 96 LEU A N 1
ATOM 784 C CA . LEU A 1 96 ? -4.768 0.381 -2.084 1.00 96.94 96 LEU A CA 1
ATOM 785 C C . LEU A 1 96 ? -3.885 1.602 -1.814 1.00 96.94 96 LEU A C 1
ATOM 787 O O . LEU A 1 96 ? -2.803 1.738 -2.379 1.00 96.94 96 LEU A O 1
ATOM 791 N N . LYS A 1 97 ? -4.328 2.465 -0.904 1.00 96.75 97 LYS A N 1
ATOM 792 C CA . LYS A 1 97 ? -3.571 3.601 -0.373 1.00 96.75 97 LYS A CA 1
ATOM 793 C C . LYS A 1 97 ? -3.317 3.375 1.110 1.00 96.75 97 LYS A C 1
ATOM 795 O O . LYS A 1 97 ? -4.277 3.288 1.871 1.00 96.75 97 LYS A O 1
ATOM 800 N N . VAL A 1 98 ? -2.056 3.329 1.524 1.00 97.44 98 VAL A N 1
ATOM 801 C CA . VAL A 1 98 ? -1.652 3.204 2.934 1.00 97.44 98 VAL A CA 1
ATOM 802 C C . VAL A 1 98 ? -0.960 4.494 3.351 1.00 97.44 98 VAL A C 1
ATOM 804 O O . VAL A 1 98 ? 0.062 4.851 2.774 1.00 97.44 98 VAL A O 1
ATOM 807 N N . SER A 1 99 ? -1.535 5.218 4.311 1.00 96.56 99 SER A N 1
ATOM 808 C CA . SER A 1 99 ? -0.947 6.429 4.892 1.00 96.56 99 SER A CA 1
ATOM 809 C C . SER A 1 99 ? -0.177 6.071 6.160 1.00 96.56 99 SER A C 1
ATOM 811 O O . SER A 1 99 ? -0.738 5.466 7.077 1.00 96.56 99 SER A O 1
ATOM 813 N N . MET A 1 100 ? 1.087 6.472 6.212 1.00 96.62 100 MET A N 1
ATOM 814 C CA . MET A 1 100 ? 1.998 6.233 7.329 1.00 96.62 100 MET A CA 1
ATOM 815 C C . MET A 1 100 ? 1.911 7.378 8.347 1.00 96.62 100 MET A C 1
ATOM 817 O O . MET A 1 100 ? 1.647 8.523 7.977 1.00 96.62 100 MET A O 1
ATOM 821 N N . LYS A 1 101 ? 2.142 7.084 9.630 1.00 95.88 101 LYS A N 1
ATOM 822 C CA . LYS A 1 101 ? 2.231 8.093 10.702 1.00 95.88 101 LYS A CA 1
ATOM 823 C C . LYS A 1 101 ? 3.483 8.954 10.561 1.00 95.88 101 LYS A C 1
ATOM 825 O O . LYS A 1 101 ? 3.436 10.157 10.807 1.00 95.88 101 LYS A O 1
ATOM 830 N N . HIS A 1 102 ? 4.575 8.329 10.137 1.00 93.19 102 HIS A N 1
ATOM 831 C CA . HIS A 1 102 ? 5.860 8.964 9.883 1.00 93.19 102 HIS A CA 1
ATOM 832 C C . HIS A 1 102 ? 6.284 8.695 8.431 1.00 93.19 102 HIS A C 1
ATOM 834 O O . HIS A 1 102 ? 5.925 7.646 7.888 1.00 93.19 102 HIS A O 1
ATOM 840 N N . PRO A 1 103 ? 7.012 9.618 7.774 1.00 90.38 103 PRO A N 1
ATOM 841 C CA . PRO A 1 103 ? 7.568 9.362 6.451 1.00 90.38 103 PRO A CA 1
ATOM 842 C C . PRO A 1 103 ? 8.436 8.101 6.446 1.00 90.38 103 PRO A C 1
ATOM 844 O O . PRO A 1 103 ? 9.282 7.908 7.318 1.00 90.38 103 PRO A O 1
ATOM 847 N N . LEU A 1 104 ? 8.217 7.247 5.452 1.00 89.38 104 LEU A N 1
ATOM 848 C CA . LEU A 1 104 ? 9.024 6.069 5.188 1.00 89.38 104 LEU A CA 1
ATOM 849 C C . LEU A 1 104 ? 10.103 6.434 4.170 1.00 89.38 104 LEU A C 1
ATOM 851 O O . LEU A 1 104 ? 9.804 7.080 3.167 1.00 89.38 104 LEU A O 1
ATOM 855 N N . ASN A 1 105 ? 11.335 5.994 4.409 1.00 87.94 105 ASN A N 1
ATOM 856 C CA . ASN A 1 105 ? 12.411 6.055 3.429 1.00 87.94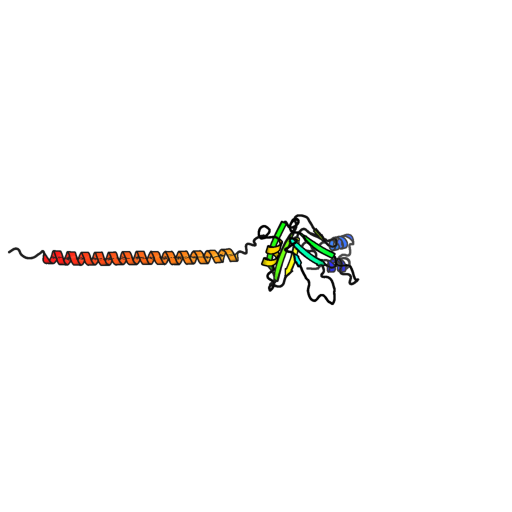 105 ASN A CA 1
ATOM 857 C C . ASN A 1 105 ? 12.632 4.655 2.852 1.00 87.94 105 ASN A C 1
ATOM 859 O O . ASN A 1 105 ? 12.919 3.727 3.604 1.00 87.94 105 ASN A O 1
ATOM 863 N N . VAL A 1 106 ? 12.468 4.524 1.539 1.00 86.50 106 VAL A N 1
ATOM 864 C CA . VAL A 1 106 ? 12.613 3.276 0.788 1.00 86.50 106 VAL A CA 1
ATOM 865 C C . VAL A 1 106 ? 13.561 3.530 -0.375 1.00 86.50 106 VAL A C 1
ATOM 867 O O . VAL A 1 106 ? 13.260 4.359 -1.233 1.00 86.50 106 VAL A O 1
ATOM 870 N N . SER A 1 107 ? 14.716 2.866 -0.403 1.00 81.81 107 SER A N 1
ATOM 871 C CA . SER A 1 107 ? 15.742 3.068 -1.445 1.00 81.81 107 SER A CA 1
ATOM 872 C C . SER A 1 107 ? 16.112 4.548 -1.696 1.00 81.81 107 SER A C 1
ATOM 874 O O . SER A 1 107 ? 16.293 4.980 -2.834 1.00 81.81 107 SER A O 1
ATOM 876 N N . GLY A 1 108 ? 16.158 5.377 -0.645 1.00 79.75 108 GLY A N 1
ATOM 877 C CA . GLY A 1 108 ? 16.441 6.817 -0.754 1.00 79.75 108 GLY A CA 1
ATOM 878 C C . GLY A 1 108 ? 15.249 7.683 -1.187 1.00 79.75 108 GLY A C 1
ATOM 879 O O . GLY A 1 108 ? 15.393 8.902 -1.309 1.00 79.75 108 GLY A O 1
ATOM 880 N N . LYS A 1 109 ? 14.071 7.083 -1.395 1.00 81.88 109 LYS A N 1
ATOM 881 C CA . LYS A 1 109 ? 12.806 7.766 -1.687 1.00 81.88 109 LYS A CA 1
ATOM 882 C C . LYS A 1 109 ? 12.016 7.915 -0.392 1.00 81.88 109 LYS A C 1
ATOM 884 O O . LYS A 1 109 ? 11.619 6.928 0.220 1.00 81.88 109 LYS A O 1
ATOM 889 N N . GLU A 1 110 ? 11.781 9.154 0.025 1.00 87.25 110 GLU A N 1
ATOM 890 C CA . GLU A 1 110 ? 10.981 9.461 1.211 1.00 87.25 110 GLU A CA 1
ATOM 891 C C . GLU A 1 110 ? 9.519 9.735 0.832 1.00 87.25 110 GLU A C 1
ATOM 893 O O . GLU A 1 110 ? 9.242 10.506 -0.090 1.00 87.25 110 GLU A O 1
ATOM 898 N N . GLY A 1 111 ? 8.571 9.133 1.553 1.00 88.19 111 GLY A N 1
ATOM 899 C CA . GLY A 1 111 ? 7.143 9.342 1.328 1.00 88.19 111 GLY A CA 1
ATOM 900 C C . GLY A 1 111 ? 6.278 8.962 2.527 1.00 88.19 111 GLY A C 1
ATOM 901 O O . GLY A 1 111 ? 6.607 8.073 3.302 1.00 88.19 111 GLY A O 1
ATOM 902 N N . SER A 1 112 ? 5.135 9.630 2.690 1.00 91.62 112 SER A N 1
ATOM 903 C CA . SER A 1 112 ? 4.171 9.362 3.773 1.00 91.62 112 SER A CA 1
ATOM 904 C C . SER A 1 112 ? 2.993 8.481 3.347 1.00 91.62 112 SER A C 1
ATOM 906 O O . SER A 1 112 ? 2.117 8.169 4.155 1.00 91.62 112 SER A O 1
ATOM 908 N N . GLN A 1 113 ? 2.937 8.085 2.075 1.00 93.81 113 GLN A N 1
ATOM 909 C CA . GLN A 1 113 ? 1.867 7.255 1.545 1.00 93.81 113 GLN A CA 1
ATOM 910 C C . GLN A 1 113 ? 2.398 6.282 0.497 1.00 93.81 113 GLN A C 1
ATOM 912 O O . GLN A 1 113 ? 3.083 6.686 -0.438 1.00 93.81 113 GLN A O 1
ATOM 917 N N . ILE A 1 114 ? 1.992 5.020 0.610 1.00 94.19 114 ILE A N 1
ATOM 918 C CA . ILE A 1 114 ? 2.223 3.993 -0.406 1.00 94.19 114 ILE A CA 1
ATOM 919 C C . ILE A 1 114 ? 0.934 3.763 -1.190 1.00 94.19 114 ILE A C 1
ATOM 921 O O . ILE A 1 114 ? -0.165 3.746 -0.624 1.00 94.19 114 ILE A O 1
ATOM 925 N N . GLN A 1 115 ? 1.074 3.610 -2.506 1.00 94.06 115 GLN A N 1
ATOM 926 C CA . GLN A 1 115 ? -0.014 3.276 -3.417 1.00 94.06 115 GLN A CA 1
ATOM 927 C C . GLN A 1 115 ? 0.309 1.990 -4.159 1.00 94.06 115 GLN A C 1
ATOM 929 O O . GLN A 1 115 ? 1.387 1.862 -4.730 1.00 94.06 115 GLN A O 1
ATOM 934 N N . ILE A 1 116 ? -0.638 1.059 -4.158 1.00 94.38 116 ILE A N 1
ATOM 935 C CA . ILE A 1 116 ? -0.476 -0.249 -4.780 1.00 94.38 116 ILE A CA 1
ATOM 936 C C . ILE A 1 116 ? -1.704 -0.526 -5.639 1.00 94.38 116 ILE A C 1
ATOM 938 O O . ILE A 1 116 ? -2.833 -0.510 -5.142 1.00 94.38 116 ILE A O 1
ATOM 942 N N . TYR A 1 117 ? -1.475 -0.768 -6.926 1.00 93.00 117 TYR A N 1
ATOM 943 C CA . TYR A 1 117 ? -2.516 -1.159 -7.868 1.00 93.00 117 TYR A CA 1
ATOM 944 C C . TYR A 1 117 ? -2.580 -2.681 -7.949 1.00 93.00 117 TYR A C 1
ATOM 946 O O . TYR A 1 117 ? -1.582 -3.345 -8.211 1.00 93.00 117 TYR A O 1
ATOM 954 N N . PHE A 1 118 ? -3.773 -3.218 -7.744 1.00 93.62 118 PHE A N 1
ATOM 955 C CA . PHE A 1 118 ? -4.094 -4.630 -7.858 1.00 93.62 118 PHE A CA 1
ATOM 956 C C . PHE A 1 118 ? -5.110 -4.838 -8.976 1.00 93.62 118 PHE A C 1
ATOM 958 O O . PHE A 1 118 ? -5.962 -3.984 -9.227 1.00 93.62 118 PHE A O 1
ATOM 965 N N . SER A 1 119 ? -5.081 -6.019 -9.590 1.00 93.06 119 SER A N 1
ATOM 966 C CA . SER A 1 119 ? -6.153 -6.455 -10.486 1.00 93.06 119 SER A CA 1
ATOM 967 C C . SER A 1 119 ? -7.520 -6.359 -9.797 1.00 93.06 119 SER A C 1
ATOM 969 O O . SER A 1 119 ? -7.667 -6.729 -8.626 1.00 93.06 119 SER A O 1
ATOM 971 N N . ALA A 1 120 ? -8.541 -5.918 -10.538 1.00 91.44 120 ALA A N 1
ATOM 972 C CA . ALA A 1 120 ? -9.922 -5.852 -10.052 1.00 91.44 120 ALA A CA 1
ATOM 973 C C . ALA A 1 120 ? -10.473 -7.206 -9.564 1.00 91.44 120 ALA A C 1
ATOM 975 O O . ALA A 1 120 ? -11.401 -7.236 -8.757 1.00 91.44 120 ALA A O 1
ATOM 976 N N . ALA A 1 121 ? -9.896 -8.327 -10.015 1.00 91.62 121 ALA A N 1
ATOM 977 C CA . ALA A 1 121 ? -10.311 -9.670 -9.610 1.00 91.62 121 ALA A CA 1
ATOM 978 C C . ALA A 1 121 ? -9.946 -10.022 -8.153 1.00 91.62 121 ALA A C 1
ATOM 980 O O . ALA A 1 121 ? -10.502 -10.966 -7.592 1.00 91.62 121 ALA A O 1
ATOM 981 N N . LEU A 1 122 ? -9.009 -9.294 -7.536 1.00 91.81 122 LEU A N 1
ATOM 982 C CA . LEU A 1 122 ? -8.512 -9.590 -6.193 1.00 91.81 122 LEU A CA 1
ATOM 983 C C . LEU A 1 122 ? -9.350 -8.885 -5.120 1.00 91.81 122 LEU A C 1
ATOM 985 O O . LEU A 1 122 ? -9.520 -7.667 -5.150 1.00 91.81 122 LEU A O 1
ATOM 989 N N . ASN A 1 123 ? -9.809 -9.626 -4.108 1.00 92.56 123 ASN A N 1
ATOM 990 C CA . ASN A 1 123 ? -10.514 -9.052 -2.956 1.00 92.56 123 ASN A CA 1
ATOM 991 C C . ASN A 1 123 ? -9.530 -8.478 -1.921 1.00 92.56 123 ASN A C 1
ATOM 993 O O . ASN A 1 123 ? -9.340 -9.014 -0.828 1.00 92.56 123 ASN A O 1
ATOM 997 N N . ILE A 1 124 ? -8.899 -7.357 -2.268 1.00 95.62 124 ILE A N 1
ATOM 998 C CA . ILE A 1 124 ? -7.912 -6.712 -1.392 1.00 95.62 124 ILE A CA 1
ATOM 999 C C . ILE A 1 124 ? -8.539 -6.031 -0.170 1.00 95.62 124 ILE A C 1
ATOM 1001 O O . ILE A 1 124 ? -7.869 -5.854 0.845 1.00 95.62 124 ILE A O 1
ATOM 1005 N N . ALA A 1 125 ? -9.822 -5.660 -0.244 1.00 94.56 125 ALA A N 1
ATOM 1006 C CA . ALA A 1 125 ? -10.526 -4.954 0.825 1.00 94.56 125 ALA A CA 1
ATOM 1007 C C . ALA A 1 125 ? -10.704 -5.822 2.079 1.00 94.56 125 ALA A C 1
ATOM 1009 O O . ALA A 1 125 ? -10.693 -5.308 3.197 1.00 94.56 125 ALA A O 1
ATOM 1010 N N . GLU A 1 126 ? -10.873 -7.131 1.901 1.00 95.44 126 GLU A N 1
ATOM 1011 C CA . GLU A 1 126 ? -10.922 -8.084 3.005 1.00 95.44 126 GLU A CA 1
ATOM 1012 C C . GLU A 1 126 ? -9.526 -8.376 3.563 1.00 95.44 126 GLU A C 1
ATOM 1014 O O . GLU A 1 126 ? -9.335 -8.317 4.777 1.00 95.44 126 GLU A O 1
ATOM 1019 N N . ALA A 1 127 ? -8.536 -8.590 2.691 1.00 96.88 127 ALA A N 1
ATOM 1020 C CA . ALA A 1 127 ? -7.157 -8.860 3.095 1.00 96.88 127 ALA A CA 1
ATOM 1021 C C . ALA A 1 127 ? -6.583 -7.735 3.973 1.00 96.88 127 ALA A C 1
ATOM 1023 O O . ALA A 1 127 ? -6.135 -7.989 5.090 1.00 96.88 127 ALA A O 1
ATOM 1024 N N . ILE A 1 128 ? -6.685 -6.475 3.530 1.00 97.62 128 ILE A N 1
ATOM 1025 C CA . ILE A 1 128 ? -6.192 -5.320 4.298 1.00 97.62 128 ILE A CA 1
ATOM 1026 C C . ILE A 1 128 ? -6.925 -5.149 5.635 1.00 97.62 128 ILE A C 1
ATOM 1028 O O . ILE A 1 128 ? -6.320 -4.783 6.643 1.00 97.62 128 ILE A O 1
ATOM 1032 N N . ARG A 1 129 ? -8.229 -5.453 5.665 1.00 96.69 129 ARG A N 1
ATOM 1033 C CA . ARG A 1 129 ? -9.046 -5.370 6.878 1.00 96.69 129 ARG A CA 1
ATOM 1034 C C . ARG A 1 129 ? -8.627 -6.417 7.900 1.00 96.69 129 ARG A C 1
ATOM 1036 O O . ARG A 1 129 ? -8.662 -6.119 9.089 1.00 96.69 129 ARG A O 1
ATOM 1043 N N . ASN A 1 130 ? -8.218 -7.600 7.456 1.00 97.56 130 ASN A N 1
ATOM 1044 C CA . ASN A 1 130 ? -7.719 -8.642 8.347 1.00 97.56 130 ASN A CA 1
ATOM 1045 C C . ASN A 1 130 ? -6.350 -8.288 8.947 1.00 97.56 130 ASN A C 1
ATOM 1047 O O . ASN A 1 130 ? -6.050 -8.747 10.043 1.00 97.56 130 ASN A O 1
ATOM 1051 N N . VAL A 1 131 ? -5.547 -7.457 8.271 1.00 98.12 131 VAL A N 1
ATOM 1052 C CA . VAL A 1 131 ? -4.233 -7.018 8.773 1.00 98.12 131 VAL A CA 1
ATOM 1053 C C . VAL A 1 131 ? -4.346 -5.801 9.699 1.00 98.12 131 VAL A C 1
ATOM 1055 O O . VAL A 1 131 ? -3.836 -5.842 10.811 1.00 98.12 131 VAL A O 1
ATOM 1058 N N . TYR A 1 132 ? -5.015 -4.722 9.272 1.00 97.69 132 TYR A N 1
ATOM 1059 C CA . TYR A 1 132 ? -5.040 -3.438 10.004 1.00 97.69 132 TYR A CA 1
ATOM 1060 C C . TYR A 1 132 ? -6.377 -3.114 10.687 1.00 97.69 132 TYR A C 1
ATOM 1062 O O . TYR A 1 132 ? -6.528 -2.067 11.321 1.00 97.69 132 TYR A O 1
ATOM 1070 N N . GLY A 1 133 ? -7.386 -3.971 10.531 1.00 95.56 133 GLY A N 1
ATOM 1071 C CA . GLY A 1 133 ? -8.714 -3.772 11.105 1.00 95.56 133 GLY A CA 1
ATOM 1072 C C . GLY A 1 133 ? -9.565 -2.718 10.386 1.00 95.56 133 GLY A C 1
ATOM 1073 O O . GLY A 1 133 ? -9.129 -1.988 9.497 1.00 95.56 133 GLY A O 1
ATOM 1074 N N . ALA A 1 134 ? -10.840 -2.624 10.772 1.00 93.81 134 ALA A N 1
ATOM 1075 C CA . ALA A 1 134 ? -11.771 -1.636 10.213 1.00 93.81 134 ALA A CA 1
ATOM 1076 C C . ALA A 1 134 ? -11.573 -0.222 10.788 1.00 93.81 134 ALA A C 1
ATOM 1078 O O . ALA A 1 134 ? -11.978 0.751 10.162 1.00 93.81 134 ALA A O 1
ATOM 1079 N N . ILE A 1 135 ? -10.937 -0.102 11.960 1.00 92.88 135 ILE A N 1
ATOM 1080 C CA . ILE A 1 135 ? -10.719 1.181 12.649 1.00 92.88 135 ILE A CA 1
ATOM 1081 C C . ILE A 1 135 ? -9.833 2.111 11.809 1.00 92.88 135 ILE A C 1
ATOM 1083 O O . ILE A 1 135 ? -10.061 3.317 11.777 1.00 92.88 135 ILE A O 1
ATOM 1087 N N . LYS A 1 136 ? -8.862 1.544 11.083 1.00 93.25 136 LYS A N 1
ATOM 1088 C CA . LYS A 1 136 ? -7.949 2.284 10.201 1.00 93.25 136 LYS A CA 1
ATOM 1089 C C . LYS A 1 136 ? -8.493 2.511 8.791 1.00 93.25 136 LYS A C 1
ATOM 1091 O O . LYS A 1 136 ? -7.844 3.185 7.991 1.00 93.25 136 LYS A O 1
ATOM 1096 N N . ALA A 1 137 ? -9.670 1.977 8.466 1.00 92.94 137 ALA A N 1
ATOM 1097 C CA . ALA A 1 137 ? -10.265 2.141 7.148 1.00 92.94 137 ALA A CA 1
ATOM 1098 C C . ALA A 1 137 ? -10.824 3.560 6.977 1.00 92.94 137 ALA A C 1
ATOM 1100 O O . ALA A 1 137 ? -11.740 3.982 7.685 1.00 92.94 137 ALA A O 1
ATOM 1101 N N . LYS A 1 138 ? -10.341 4.286 5.970 1.00 89.06 138 LYS A N 1
ATOM 1102 C CA . LYS A 1 138 ? -10.982 5.510 5.499 1.00 89.06 138 LYS A CA 1
ATOM 1103 C C . LYS A 1 138 ? -12.125 5.125 4.565 1.00 89.06 138 LYS A C 1
ATOM 1105 O O . LYS A 1 138 ? -11.905 4.564 3.495 1.00 89.06 138 LYS A O 1
ATOM 1110 N N . VAL A 1 139 ? -13.354 5.447 4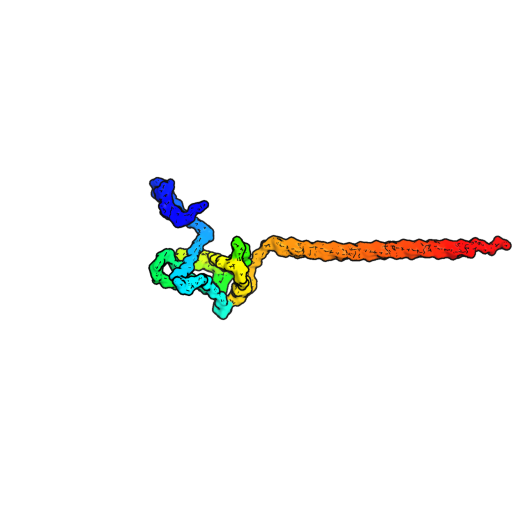.952 1.00 69.25 139 VAL A N 1
ATOM 1111 C CA . VAL A 1 139 ? -14.523 5.229 4.092 1.00 69.25 139 VAL A CA 1
ATOM 1112 C C . VAL A 1 139 ? -14.502 6.263 2.965 1.00 69.25 139 VAL A C 1
ATOM 1114 O O . VAL A 1 139 ? -14.651 7.461 3.214 1.00 69.25 139 VAL A O 1
ATOM 1117 N N . SER A 1 140 ? -14.318 5.814 1.722 1.00 56.19 140 SER A N 1
ATOM 1118 C CA . SER A 1 140 ? -14.574 6.656 0.552 1.00 56.19 140 SER A CA 1
ATOM 1119 C C . SER A 1 140 ? -16.083 6.806 0.382 1.00 56.19 140 SER A C 1
ATOM 1121 O O . SER A 1 140 ? -16.799 5.841 0.110 1.00 56.19 140 SER A O 1
ATOM 1123 N N . PHE A 1 141 ? -16.592 8.022 0.580 1.00 44.88 141 PHE A N 1
ATOM 1124 C CA . PHE A 1 141 ? -17.962 8.359 0.213 1.00 44.88 141 PHE A CA 1
ATOM 1125 C C . PHE A 1 141 ? -18.032 8.527 -1.307 1.00 44.88 141 PHE A C 1
ATOM 1127 O O . PHE A 1 141 ? -17.964 9.639 -1.827 1.00 44.88 141 PHE A O 1
ATOM 1134 N N . THR A 1 142 ? -18.202 7.430 -2.044 1.00 44.31 142 THR A N 1
ATOM 1135 C CA . THR A 1 142 ? -18.668 7.526 -3.428 1.00 44.31 142 THR A CA 1
ATOM 1136 C C . THR A 1 142 ? -20.139 7.944 -3.398 1.00 44.31 142 THR A C 1
ATOM 1138 O O . THR A 1 142 ? -21.002 7.265 -2.826 1.00 44.31 142 THR A O 1
ATOM 1141 N N . ALA A 1 143 ? -20.437 9.109 -3.984 1.00 43.22 143 ALA A N 1
ATOM 1142 C CA . ALA A 1 143 ? -21.757 9.746 -3.955 1.00 43.22 143 ALA A CA 1
ATOM 1143 C C . ALA A 1 143 ? -22.900 8.818 -4.425 1.00 43.22 143 ALA A C 1
ATOM 1145 O O . ALA A 1 143 ? -24.042 8.980 -4.004 1.00 43.22 143 ALA A O 1
ATOM 1146 N N . LEU A 1 144 ? -22.600 7.784 -5.216 1.00 45.22 144 LEU A N 1
ATOM 1147 C CA . LEU A 1 144 ? -23.549 6.773 -5.695 1.00 45.22 144 LEU A CA 1
ATOM 1148 C C . LEU A 1 144 ? -24.269 6.001 -4.570 1.00 45.22 144 LEU A C 1
ATOM 1150 O O . LEU A 1 144 ? -25.448 5.669 -4.714 1.00 45.22 144 LEU A O 1
ATOM 1154 N N . SER A 1 145 ? -23.624 5.779 -3.419 1.00 44.72 145 SER A N 1
ATOM 1155 C CA . SER A 1 145 ? -24.227 5.037 -2.294 1.00 44.72 145 SER A CA 1
ATOM 1156 C C . SER A 1 145 ? -25.279 5.837 -1.505 1.00 44.72 145 SER A C 1
ATOM 1158 O O . SER A 1 145 ? -26.063 5.261 -0.738 1.00 44.72 145 SER A O 1
ATOM 1160 N N . PHE A 1 146 ? -25.321 7.162 -1.685 1.00 42.19 146 PHE A N 1
ATOM 1161 C CA . PHE A 1 146 ? -26.290 8.039 -1.028 1.00 42.19 146 PHE A CA 1
ATOM 1162 C C . PHE A 1 146 ? -27.596 8.135 -1.833 1.00 42.19 146 PHE A C 1
ATOM 1164 O O . PHE A 1 146 ? -28.682 7.927 -1.286 1.00 42.19 146 PHE A O 1
ATOM 1171 N N . TRP A 1 147 ? -27.497 8.317 -3.155 1.00 38.34 147 TRP A N 1
ATOM 1172 C CA . TRP A 1 147 ? -28.660 8.378 -4.052 1.00 38.34 147 TRP A CA 1
ATOM 1173 C C . TRP A 1 147 ? -29.416 7.043 -4.138 1.00 38.34 147 TRP A C 1
ATOM 1175 O O . TRP A 1 147 ? -30.647 7.038 -4.203 1.00 38.34 147 TRP A O 1
ATOM 1185 N N . GLY A 1 148 ? -28.707 5.907 -4.081 1.00 40.94 148 GLY A N 1
ATOM 1186 C CA . GLY A 1 148 ? -29.331 4.577 -4.067 1.00 40.94 148 GLY A CA 1
ATOM 1187 C C . GLY A 1 148 ? -30.226 4.341 -2.843 1.00 40.94 148 GLY A C 1
ATOM 1188 O O . GLY A 1 148 ? -31.328 3.809 -2.974 1.00 40.94 148 GLY A O 1
ATOM 1189 N N . ARG A 1 149 ? -29.809 4.820 -1.661 1.00 44.84 149 ARG A N 1
ATOM 1190 C CA . ARG A 1 149 ? -30.612 4.734 -0.428 1.00 44.84 149 ARG A CA 1
ATOM 1191 C C . ARG A 1 149 ? -31.767 5.734 -0.400 1.00 44.84 149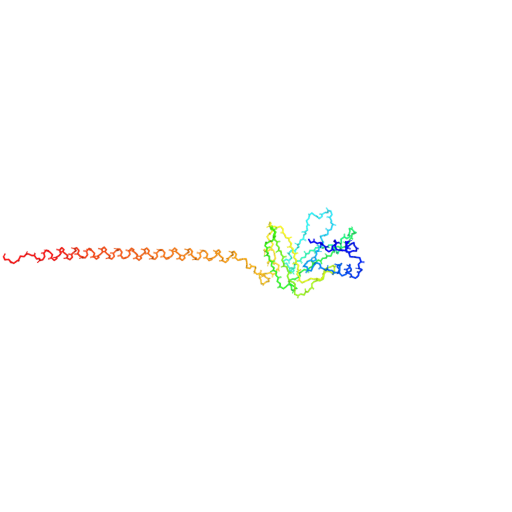 ARG A C 1
ATOM 1193 O O . ARG A 1 149 ? -32.860 5.364 0.024 1.00 44.84 149 ARG A O 1
ATOM 1200 N N . GLN A 1 150 ? -31.577 6.956 -0.907 1.00 44.19 150 GLN A N 1
ATOM 1201 C CA . GLN A 1 150 ? -32.669 7.934 -1.011 1.00 44.19 150 GLN A CA 1
ATOM 1202 C C . GLN A 1 150 ? -33.785 7.483 -1.963 1.00 44.19 150 GLN A C 1
ATOM 1204 O O . GLN A 1 150 ? -34.957 7.672 -1.642 1.00 44.19 150 GLN A O 1
ATOM 1209 N N . LYS A 1 151 ? -33.458 6.839 -3.093 1.00 48.62 151 LYS A N 1
ATOM 1210 C CA . LYS A 1 151 ? -34.481 6.303 -4.010 1.00 48.62 151 LYS A CA 1
ATOM 1211 C C . LYS A 1 151 ? -35.323 5.199 -3.367 1.00 48.62 151 LYS A C 1
ATOM 1213 O O . LYS A 1 151 ? -36.537 5.200 -3.542 1.00 48.62 151 LYS A O 1
ATOM 1218 N N . TYR A 1 152 ? -34.707 4.304 -2.592 1.00 49.75 152 TYR A N 1
ATOM 1219 C CA . TYR A 1 152 ? -35.423 3.213 -1.922 1.00 49.75 152 TYR A CA 1
ATOM 1220 C C . TYR A 1 152 ? -36.365 3.731 -0.821 1.00 49.75 152 TYR A C 1
ATOM 1222 O O . TYR A 1 152 ? -37.530 3.344 -0.762 1.00 49.75 152 TYR A O 1
ATOM 1230 N N . LEU A 1 153 ? -35.899 4.686 -0.008 1.00 55.16 153 LEU A N 1
ATOM 1231 C CA . LEU A 1 153 ? -36.720 5.360 1.006 1.00 55.16 153 LEU A CA 1
ATOM 1232 C C . LEU A 1 153 ? -37.863 6.179 0.385 1.00 55.16 153 LEU A C 1
ATOM 1234 O O . LEU A 1 153 ? -38.982 6.142 0.891 1.00 55.16 153 LEU A O 1
ATOM 1238 N N . SER A 1 154 ? -37.608 6.867 -0.734 1.00 58.03 154 SER A N 1
ATOM 1239 C CA . SER A 1 154 ? -38.633 7.612 -1.475 1.00 58.03 154 SER A CA 1
ATOM 1240 C C . SER A 1 154 ? -39.730 6.691 -2.013 1.00 58.03 154 SER A C 1
ATOM 1242 O O . SER A 1 154 ? -40.908 7.001 -1.826 1.00 58.03 154 SER A O 1
ATOM 1244 N N . HIS A 1 155 ? -39.362 5.543 -2.596 1.00 58.09 155 HIS A N 1
ATOM 1245 C CA . HIS A 1 155 ? -40.314 4.546 -3.099 1.00 58.09 155 HIS A CA 1
ATOM 1246 C C . HIS A 1 155 ? -41.178 3.947 -1.981 1.00 58.09 155 HIS A C 1
ATOM 1248 O O . HIS A 1 155 ? -42.391 3.817 -2.142 1.00 58.09 155 HIS A O 1
ATOM 1254 N N . ILE A 1 156 ? -40.581 3.620 -0.829 1.00 63.47 156 ILE A N 1
ATOM 1255 C CA . ILE A 1 156 ? -41.325 3.097 0.328 1.00 63.47 156 ILE A CA 1
ATOM 1256 C C . ILE A 1 156 ? -42.330 4.135 0.835 1.00 63.47 156 ILE A C 1
ATOM 1258 O O . ILE A 1 156 ? -43.494 3.796 1.053 1.00 63.47 156 ILE A O 1
ATOM 1262 N N . LEU A 1 157 ? -41.920 5.404 0.963 1.00 62.72 157 LEU A N 1
ATOM 1263 C CA . LEU A 1 157 ? -42.825 6.482 1.373 1.00 62.72 157 LEU A CA 1
ATOM 1264 C C . LEU A 1 157 ? -43.987 6.668 0.387 1.00 62.72 157 LEU A C 1
ATOM 1266 O O . LEU A 1 157 ? -45.122 6.876 0.814 1.00 62.72 157 LEU A O 1
ATOM 1270 N N . THR A 1 158 ? -43.730 6.576 -0.923 1.00 61.88 158 THR A N 1
ATOM 1271 C CA . THR A 1 158 ? -44.791 6.734 -1.932 1.00 61.88 158 THR A CA 1
ATOM 1272 C C . THR A 1 158 ? -45.806 5.599 -1.864 1.00 61.88 158 THR A C 1
ATOM 1274 O O . THR A 1 158 ? -47.005 5.865 -1.878 1.00 61.88 158 THR A O 1
ATOM 1277 N N . VAL A 1 159 ? -45.356 4.348 -1.724 1.00 67.44 159 VAL A N 1
ATOM 1278 C CA . VAL A 1 159 ? -46.256 3.189 -1.586 1.00 67.44 159 VAL A CA 1
ATOM 1279 C C . VAL A 1 159 ? -47.108 3.303 -0.318 1.00 67.44 159 VAL A C 1
ATOM 1281 O O . VAL A 1 159 ? -48.314 3.056 -0.367 1.00 67.44 159 VAL A O 1
ATOM 1284 N N . TYR A 1 160 ? -46.520 3.751 0.796 1.00 62.22 160 TYR A N 1
ATOM 1285 C CA . TYR A 1 160 ? -47.248 3.951 2.052 1.00 62.22 160 TYR A CA 1
ATOM 1286 C C . TYR A 1 160 ? -48.315 5.052 1.937 1.00 62.22 160 TYR A C 1
ATOM 1288 O O . TYR A 1 160 ? -49.454 4.856 2.363 1.00 62.22 160 TYR A O 1
ATOM 1296 N N . CYS A 1 161 ? -47.991 6.178 1.290 1.00 62.12 161 CYS A N 1
ATOM 1297 C CA . CYS A 1 161 ? -48.956 7.247 1.017 1.00 62.12 161 CYS A CA 1
ATOM 1298 C C . CYS A 1 161 ? -50.112 6.781 0.119 1.00 62.12 161 CYS A C 1
ATOM 1300 O O . CYS A 1 161 ? -51.265 7.100 0.400 1.00 62.12 161 CYS A O 1
ATOM 1302 N N . ILE A 1 162 ? -49.834 6.002 -0.933 1.00 67.56 162 ILE A N 1
ATOM 1303 C CA . ILE A 1 162 ? -50.877 5.472 -1.828 1.00 67.56 162 ILE A CA 1
ATOM 1304 C C . ILE A 1 162 ? -51.813 4.527 -1.063 1.00 67.56 162 ILE A C 1
ATOM 1306 O O . ILE A 1 162 ? -53.032 4.631 -1.199 1.00 67.56 162 ILE A O 1
ATOM 1310 N N . HIS A 1 163 ? -51.264 3.654 -0.213 1.00 65.31 163 HIS A N 1
ATOM 1311 C CA . HIS A 1 163 ? -52.058 2.720 0.585 1.00 65.31 163 HIS A CA 1
ATOM 1312 C C . HIS A 1 163 ? -52.989 3.448 1.572 1.00 65.31 163 HIS A C 1
ATOM 1314 O O . HIS A 1 163 ? -54.173 3.124 1.666 1.00 65.31 163 HIS A O 1
ATOM 1320 N N . ILE A 1 164 ? -52.490 4.488 2.251 1.00 67.88 164 ILE A N 1
ATOM 1321 C CA . ILE A 1 164 ? -53.297 5.330 3.150 1.00 67.88 164 ILE A CA 1
ATOM 1322 C C . ILE A 1 164 ? -54.400 6.065 2.374 1.00 67.88 164 ILE A C 1
ATOM 1324 O O . ILE A 1 164 ? -55.554 6.066 2.805 1.00 67.88 164 ILE A O 1
ATOM 1328 N N . CYS A 1 165 ? -54.084 6.640 1.209 1.00 62.97 165 CYS A N 1
ATOM 1329 C CA . CYS A 1 165 ? -55.071 7.320 0.368 1.00 62.97 165 CYS A CA 1
ATOM 1330 C C . CYS A 1 165 ? -56.202 6.380 -0.073 1.00 62.97 165 CYS A C 1
ATOM 1332 O O . CYS A 1 165 ? -57.367 6.761 0.013 1.00 62.97 165 CYS A O 1
ATOM 1334 N N . ILE A 1 166 ? -55.890 5.147 -0.483 1.00 69.38 166 ILE A N 1
ATOM 1335 C CA . ILE A 1 166 ? -56.902 4.150 -0.870 1.00 69.38 166 ILE A CA 1
ATOM 1336 C C . ILE A 1 166 ? -57.818 3.812 0.314 1.00 69.38 166 ILE A C 1
ATOM 1338 O O . ILE A 1 166 ? -59.036 3.787 0.146 1.00 69.38 166 ILE A O 1
ATOM 1342 N N . HIS A 1 167 ? -57.264 3.618 1.516 1.00 65.75 167 HIS A N 1
ATOM 1343 C CA . HIS A 1 167 ? -58.065 3.357 2.717 1.00 65.75 167 HIS A CA 1
ATOM 1344 C C . HIS A 1 167 ? -59.002 4.521 3.071 1.00 65.75 167 HIS A C 1
ATOM 1346 O O . HIS A 1 167 ? -60.161 4.287 3.417 1.00 65.75 167 HIS A O 1
ATOM 1352 N N . ILE A 1 168 ? -58.539 5.768 2.942 1.00 68.88 168 ILE A N 1
ATOM 1353 C CA . ILE A 1 168 ? -59.361 6.961 3.196 1.00 68.88 168 ILE A CA 1
ATOM 1354 C C . ILE A 1 168 ? -60.478 7.087 2.151 1.00 68.88 168 ILE A C 1
ATOM 1356 O O . ILE A 1 168 ? -61.636 7.291 2.518 1.00 68.88 168 ILE A O 1
ATOM 1360 N N . TYR A 1 169 ? -60.163 6.918 0.863 1.00 64.88 169 TYR A N 1
ATOM 1361 C CA . TYR A 1 169 ? -61.156 6.971 -0.216 1.00 64.88 169 TYR A CA 1
ATOM 1362 C C . TYR A 1 169 ? -62.206 5.862 -0.092 1.00 64.88 169 TYR A C 1
ATOM 1364 O O . TYR A 1 169 ? -63.397 6.134 -0.236 1.00 64.88 169 TYR A O 1
ATOM 1372 N N . ALA A 1 170 ? -61.796 4.632 0.232 1.00 69.06 170 ALA A N 1
ATOM 1373 C CA . ALA A 1 170 ? -62.719 3.525 0.470 1.00 69.06 170 ALA A CA 1
ATOM 1374 C C . ALA A 1 170 ? -63.623 3.783 1.689 1.00 69.06 170 ALA A C 1
ATOM 1376 O O . ALA A 1 170 ? -64.823 3.517 1.630 1.00 69.06 170 ALA A O 1
ATOM 1377 N N . GLY A 1 171 ? -63.074 4.356 2.767 1.00 69.81 171 GLY A N 1
ATOM 1378 C CA . GLY A 1 171 ? -63.843 4.747 3.951 1.00 69.81 171 GLY A CA 1
ATOM 1379 C C . GLY A 1 171 ? -64.885 5.831 3.658 1.00 69.81 171 GLY A C 1
ATOM 1380 O O . GLY A 1 171 ? -66.047 5.688 4.036 1.00 69.81 171 GLY A O 1
ATOM 1381 N N . LEU A 1 172 ? -64.506 6.880 2.920 1.00 67.81 172 LEU A N 1
ATOM 1382 C CA . LEU A 1 172 ? -65.431 7.924 2.459 1.00 67.81 172 LEU A CA 1
ATOM 1383 C C . LEU A 1 172 ? -66.534 7.349 1.563 1.00 67.81 172 LEU A C 1
ATOM 1385 O O . LEU A 1 172 ? -67.703 7.689 1.736 1.00 67.81 172 LEU A O 1
ATOM 1389 N N . TYR A 1 173 ? -66.183 6.446 0.646 1.00 70.19 173 TYR A N 1
ATOM 1390 C CA . TYR A 1 173 ? -67.145 5.800 -0.245 1.00 70.19 173 TYR A CA 1
ATOM 1391 C C . TYR A 1 173 ? -68.159 4.942 0.528 1.00 70.19 173 TYR A C 1
ATOM 1393 O O . TYR A 1 173 ? -69.361 5.021 0.271 1.00 70.19 173 TYR A O 1
ATOM 1401 N N . LEU A 1 174 ? -67.705 4.192 1.539 1.00 69.19 174 LEU A N 1
ATOM 1402 C CA . LEU A 1 174 ? -68.584 3.414 2.412 1.00 69.19 174 LEU A CA 1
ATOM 1403 C C . LEU A 1 174 ? -69.517 4.316 3.236 1.00 69.19 174 LEU A C 1
ATOM 1405 O O . LEU A 1 174 ? -70.710 4.033 3.332 1.00 69.19 174 LEU A O 1
ATOM 1409 N N . CYS A 1 175 ? -69.012 5.432 3.773 1.00 65.50 175 CYS A N 1
ATOM 1410 C CA . CYS A 1 175 ? -69.836 6.423 4.469 1.00 65.50 175 CYS A CA 1
ATOM 1411 C C . CYS A 1 175 ? -70.913 7.026 3.558 1.00 65.50 175 CYS A C 1
ATOM 1413 O O . CYS A 1 175 ? -72.054 7.177 3.990 1.00 65.50 175 CYS A O 1
ATOM 1415 N N . ILE A 1 176 ? -70.590 7.323 2.295 1.00 68.31 176 ILE A N 1
ATOM 1416 C CA . ILE A 1 176 ? -71.566 7.818 1.312 1.00 68.31 176 ILE A CA 1
ATOM 1417 C C . ILE A 1 176 ? -72.641 6.760 1.040 1.00 68.31 176 ILE A C 1
ATOM 1419 O O . ILE A 1 176 ? -73.824 7.098 0.997 1.00 68.31 176 ILE A O 1
ATOM 1423 N N . ILE A 1 177 ? -72.271 5.485 0.892 1.00 68.38 177 ILE A N 1
ATOM 1424 C CA . ILE A 1 177 ? -73.243 4.397 0.701 1.00 68.38 177 ILE A CA 1
ATOM 1425 C C . ILE A 1 177 ? -74.158 4.269 1.921 1.00 68.38 177 ILE A C 1
ATOM 1427 O O . ILE A 1 177 ? -75.376 4.221 1.761 1.00 68.38 177 ILE A O 1
ATOM 1431 N N . LEU A 1 178 ? -73.600 4.259 3.134 1.00 68.25 178 LEU A N 1
ATOM 1432 C CA . LEU A 1 178 ? -74.383 4.168 4.370 1.00 68.25 178 LEU A CA 1
ATOM 1433 C C . LEU A 1 178 ? -75.309 5.375 4.549 1.00 68.25 178 LEU A C 1
ATOM 1435 O O . LEU A 1 178 ? -76.457 5.206 4.952 1.00 68.25 178 LEU A O 1
ATOM 1439 N N . PHE A 1 179 ? -74.849 6.576 4.197 1.00 72.44 179 PHE A N 1
ATOM 1440 C CA . PHE A 1 179 ? -75.668 7.784 4.232 1.00 72.44 179 PHE A CA 1
ATOM 1441 C C . PHE A 1 179 ? -76.826 7.721 3.226 1.00 72.44 179 PHE A C 1
ATOM 1443 O O . PHE A 1 179 ? -77.964 8.008 3.585 1.00 72.44 179 PHE A O 1
ATOM 1450 N N . ASN A 1 180 ? -76.575 7.269 1.994 1.00 66.06 180 ASN A N 1
ATOM 1451 C CA . ASN A 1 180 ? -77.634 7.068 1.001 1.00 66.06 180 ASN A CA 1
ATOM 1452 C C . ASN A 1 180 ? -78.621 5.964 1.421 1.00 66.06 180 ASN A C 1
ATOM 1454 O O . ASN A 1 180 ? -79.827 6.140 1.278 1.00 66.06 180 ASN A O 1
ATOM 1458 N N . MET A 1 181 ? -78.137 4.859 1.999 1.00 68.88 181 MET A N 1
ATOM 1459 C CA . MET A 1 181 ? -78.980 3.791 2.555 1.00 68.88 181 MET A CA 1
ATOM 1460 C C . MET A 1 181 ? -79.853 4.303 3.707 1.00 68.88 181 MET A C 1
ATOM 1462 O O . MET A 1 181 ? -81.039 3.982 3.761 1.00 68.88 181 MET A O 1
ATOM 1466 N N . LEU A 1 182 ? -79.305 5.146 4.591 1.00 66.62 182 LEU A N 1
ATOM 1467 C CA . LEU A 1 182 ? -80.058 5.796 5.663 1.00 66.62 182 LEU A CA 1
ATOM 1468 C C . LEU A 1 182 ? -81.120 6.750 5.103 1.00 66.62 182 LEU A C 1
ATOM 1470 O O . LEU A 1 182 ? -82.249 6.731 5.580 1.00 66.62 182 LEU A O 1
ATOM 1474 N N . ILE A 1 183 ? -80.801 7.537 4.069 1.00 67.25 183 ILE A N 1
ATOM 1475 C CA . ILE A 1 183 ? -81.780 8.395 3.386 1.00 67.25 183 ILE A CA 1
ATOM 1476 C C . ILE A 1 183 ? -82.918 7.559 2.795 1.00 67.25 183 ILE A C 1
ATOM 1478 O O . ILE A 1 183 ? -84.079 7.894 3.010 1.00 67.25 183 ILE A O 1
ATOM 1482 N N . VAL A 1 184 ? -82.618 6.461 2.095 1.00 65.50 184 VAL A N 1
ATOM 1483 C CA . VAL A 1 184 ? -83.639 5.571 1.512 1.00 65.50 184 VAL A CA 1
ATOM 1484 C C . VAL A 1 184 ? -84.479 4.892 2.596 1.00 65.50 184 VAL A C 1
ATOM 1486 O O . VAL A 1 184 ? -85.694 4.764 2.434 1.00 65.50 184 VAL A O 1
ATOM 1489 N N . TYR A 1 185 ? -83.859 4.479 3.706 1.00 64.88 185 TYR A N 1
ATOM 1490 C CA . TYR A 1 185 ? -84.556 3.905 4.855 1.00 64.88 185 TYR A CA 1
ATOM 1491 C C . TYR A 1 185 ? -85.495 4.925 5.503 1.00 64.88 185 TYR A C 1
ATOM 1493 O O . TYR A 1 185 ? -86.676 4.635 5.684 1.00 64.88 185 TYR A O 1
ATOM 1501 N N . LEU A 1 186 ? -85.010 6.136 5.798 1.00 64.62 186 LEU A N 1
ATOM 1502 C CA . LEU A 1 186 ? -85.828 7.218 6.346 1.00 64.62 186 LEU A CA 1
ATOM 1503 C C . LEU A 1 186 ? -86.964 7.565 5.376 1.00 64.62 186 LEU A C 1
ATOM 1505 O O . LEU A 1 186 ? -88.119 7.589 5.785 1.00 64.62 186 LEU A O 1
ATOM 1509 N N . TYR A 1 187 ? -86.673 7.736 4.086 1.00 65.38 187 TYR A N 1
ATOM 1510 C CA . TYR A 1 187 ? -87.686 8.012 3.069 1.00 65.38 187 TYR A CA 1
ATOM 1511 C C . TYR A 1 187 ? -88.780 6.933 3.043 1.00 65.38 187 TYR A C 1
ATOM 1513 O O . TYR A 1 187 ? -89.952 7.271 3.149 1.00 65.38 187 TYR A O 1
ATOM 1521 N N . ASN A 1 188 ? -88.429 5.642 3.006 1.00 60.31 188 ASN A N 1
ATOM 1522 C CA . ASN A 1 188 ? -89.419 4.556 3.040 1.00 60.31 188 ASN A CA 1
ATOM 1523 C C . ASN A 1 188 ? -90.195 4.482 4.363 1.00 60.31 188 ASN A C 1
ATOM 1525 O O . ASN A 1 188 ? -91.399 4.238 4.350 1.00 60.31 188 ASN A O 1
ATOM 1529 N N . THR A 1 189 ? -89.532 4.713 5.498 1.00 57.47 189 THR A N 1
ATOM 1530 C CA . THR A 1 189 ? -90.171 4.647 6.821 1.00 57.47 189 THR A CA 1
ATOM 1531 C C . THR A 1 189 ? -91.177 5.786 7.000 1.00 57.47 189 THR A C 1
ATOM 1533 O O . THR A 1 189 ? -92.295 5.553 7.446 1.00 57.47 189 THR A O 1
ATOM 1536 N N . TYR A 1 190 ? -90.825 7.014 6.604 1.00 58.09 190 TYR A N 1
ATOM 1537 C CA . TYR A 1 190 ? -91.711 8.175 6.730 1.00 58.09 190 TYR A CA 1
ATOM 1538 C C . TYR A 1 190 ? -92.798 8.228 5.646 1.00 58.09 190 TYR A C 1
ATOM 1540 O O . TYR A 1 190 ? -93.895 8.703 5.934 1.00 58.09 190 TYR A O 1
ATOM 1548 N N . LEU A 1 191 ? -92.557 7.694 4.441 1.00 51.81 191 LEU A N 1
ATOM 1549 C CA . LEU A 1 191 ? -93.583 7.603 3.393 1.00 51.81 191 LEU A CA 1
ATOM 1550 C C . LEU A 1 191 ? -94.673 6.567 3.737 1.00 51.81 191 LEU A C 1
ATOM 1552 O O . LEU A 1 191 ? -95.829 6.773 3.389 1.00 51.81 191 LEU A O 1
ATOM 1556 N N . HIS A 1 192 ? -94.345 5.504 4.485 1.00 49.16 192 HIS A N 1
ATOM 1557 C CA . HIS A 1 192 ? -95.337 4.557 5.019 1.00 49.16 192 HIS A CA 1
ATOM 1558 C C . HIS A 1 192 ? -96.094 5.069 6.262 1.00 49.16 192 HIS A C 1
ATOM 1560 O O . HIS A 1 192 ? -97.137 4.513 6.601 1.00 49.16 192 HIS A O 1
ATOM 1566 N N . ILE A 1 193 ? -95.598 6.111 6.944 1.00 49.38 193 ILE A N 1
ATOM 1567 C CA . ILE A 1 193 ? -96.224 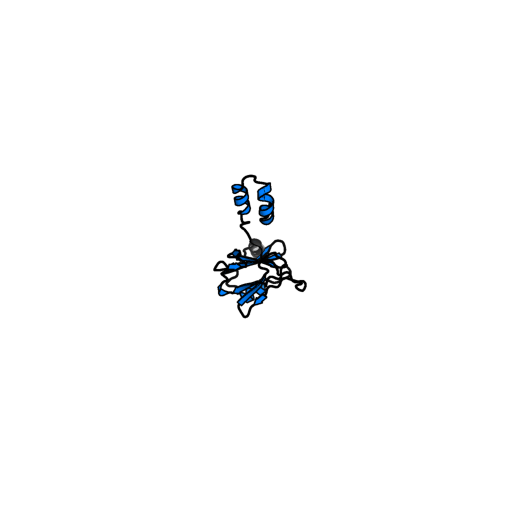6.683 8.155 1.00 49.38 193 ILE A CA 1
ATOM 1568 C C . ILE A 1 193 ? -97.240 7.794 7.822 1.00 49.38 193 ILE A C 1
ATOM 1570 O O . ILE A 1 193 ? -98.030 8.192 8.676 1.00 49.38 193 ILE A O 1
ATOM 1574 N N . VAL A 1 194 ? -97.317 8.250 6.570 1.00 49.53 194 VAL A N 1
ATOM 1575 C CA . VAL A 1 194 ? -98.334 9.214 6.129 1.00 49.53 194 VAL A CA 1
ATOM 1576 C C . VAL A 1 194 ? -99.314 8.521 5.190 1.00 49.53 194 VAL A C 1
ATOM 1578 O O . VAL A 1 194 ? -99.111 8.534 3.984 1.00 49.53 194 VAL A O 1
ATOM 1581 N N . LEU A 1 195 ? -100.355 7.905 5.765 1.00 35.38 195 LEU A N 1
ATOM 1582 C CA . LEU A 1 195 ? -101.739 7.840 5.258 1.00 35.38 195 LEU A CA 1
ATOM 1583 C C . LEU A 1 195 ? -102.567 6.866 6.120 1.00 35.38 195 LEU A C 1
ATOM 1585 O O . LEU A 1 195 ? -102.497 5.656 5.930 1.00 35.38 195 LEU A O 1
ATOM 1589 N N . LEU A 1 196 ? -103.344 7.412 7.065 1.00 34.19 196 LEU A N 1
ATOM 1590 C CA . LEU A 1 196 ? -104.793 7.183 7.229 1.00 34.19 196 LEU A CA 1
ATOM 1591 C C . LEU A 1 196 ? -105.307 7.891 8.503 1.00 34.19 196 LEU A C 1
ATOM 1593 O O . LEU A 1 196 ? -105.234 7.361 9.606 1.00 34.19 196 LEU A O 1
ATOM 1597 N N . PHE A 1 197 ? -105.862 9.091 8.311 1.00 36.03 197 PHE A N 1
ATOM 1598 C CA . PHE A 1 197 ? -106.946 9.648 9.128 1.00 36.03 197 PHE A CA 1
ATOM 1599 C C . PHE A 1 197 ? -108.009 10.213 8.176 1.00 36.03 197 PHE A C 1
ATOM 1601 O O . PHE A 1 197 ? -107.935 11.368 7.761 1.00 36.03 197 PHE A O 1
ATOM 1608 N N . SER A 1 198 ? -108.944 9.359 7.764 1.00 44.19 198 SER A N 1
ATOM 1609 C CA . SER A 1 198 ? -110.391 9.486 7.995 1.00 44.19 198 SER A CA 1
ATOM 1610 C C . SER A 1 198 ? -111.075 8.197 7.566 1.00 44.19 198 SER A C 1
ATOM 1612 O O . SER A 1 198 ? -110.615 7.587 6.578 1.00 44.19 198 SER A O 1
#

Secondary structure (DSSP, 8-state):
---HHHHHHHHHHH-SSHHHHHHHHT---TT-PPPBPP--TT--S---EEETTTTEEEEEEBSSS--S-PPPEEEEEEGGGEEEEEEEEETTEEEEEEEEEEEEEETTEEEEEEEEEEETTS-HHHHHHHHHTTTTB-----THHHHHHHHHHHHHHHHHHHHHHHHHHHHHHHHHHHHHHHHHHHHHHHHHHS----

Foldseek 3Di:
DADLVRLLVCLVVVDVDPVRSVVSNVDDPPPDDDFAADDDPPDPDFDWDLDLPQLKIKGWTDLDPDPPPDDIDIDIGHLVQWQAWEWDDDPQWIKIKTAGPAWDQDSNDTDRIDIDTHHPVDPVVVSNCSRNNPVRYDDDCPVVVVVVVVVVVVVVVVVVVVVVVVVVVVVVVVVVVVVVVVVVVVVVVVVVVPDDDD

Radius of gyration: 36.92 Å; chains: 1; bounding box: 134×45×40 Å

pLDDT: mean 78.46, std 17.55, range [34.19, 98.25]

InterPro domains:
  IPR024835 Synaptonemal complex protein 2-like [PTHR15607] (36-137)
  IPR040560 Synaptonemal complex protein 2, Spt16M-like domain [PF18584] (33-133)

Sequence (198 aa):
MTTGKQRQELADQWFTMEFVANAFKGIKDSEFETLLMPADDKLQDFWIDFNVGSQSITFYISPDDNEEETQWETVCLPEDEVEKYLVEEKDGNNLLKVSMKHPLNVSGKEGSQIQIYFSAALNIAEAIRNVYGAIKAKVSFTALSFWGRQKYLSHILTVYCIHICIHIYAGLYLCIILFNMLIVYLYNTYLHIVLLFS

Organism: Acipenser ruthenus (NCBI:txid7906)